Protein AF-A0A7Y3DGX7-F1 (afdb_monomer)

Sequence (314 aa):
MTGRDEMSRKFALGISTVLLLGVLAIFAVAQAQGTSGNAYGGPGLLETPLLADQTIEAGTVGIWNSPKKLMVEIRTSGDWMIEETQIYVGYGTEPIPTRKGKTDLGKFPYTHEYENPVSIHHLTLDLKEDLGFSWGSQFDDLREPTFAVHADLILLDSDKNVIAEEGAWAFGPDELESSKWGWTLTYLLGHPQRGHFIDANVIGLSYHGPTQQGVTADSTSEDGGGFLFFPNEEITFSVGEVVLGTAEAAKKVSPLDLFDSSDATDPRVINVARLLQSLDNDHSDGKIVIRPGVVLCLNNAKGNLVLEEVDFDL

Nearest PDB structures (foldseek):
  2zou-assembly1_A  TM=4.428E-01  e=1.214E-01  Homo sapiens
  2zot-assembly1_A  TM=3.901E-01  e=6.563E-02  Homo sapiens
  2zot-assembly3_C  TM=3.841E-01  e=2.653E-01  Homo sapiens
  5uiz-assembly2_B  TM=4.134E-01  e=8.579E-01  Thermobifida fusca
  3gbj-assembly1_A  TM=2.985E-01  e=1.984E+00  Homo sapiens

Solvent-accessible surface area (backbone atoms only — not comparable to full-atom values): 17959 Å² total; per-residue (Å²): 141,83,88,80,89,87,80,89,80,86,84,80,80,80,78,81,79,76,80,79,77,79,75,82,76,79,75,83,66,83,77,75,74,88,55,99,87,67,54,76,32,50,59,42,74,30,75,34,50,18,25,23,86,86,73,43,76,41,26,38,30,39,38,33,54,50,90,57,34,39,38,41,36,42,37,47,40,86,73,38,24,38,39,32,37,33,31,38,78,43,41,95,90,53,72,82,52,63,54,93,73,19,62,31,64,95,62,33,85,48,62,51,76,44,97,67,60,37,50,65,48,80,48,78,40,42,32,49,84,72,66,71,36,60,94,54,82,91,34,55,91,61,34,47,37,36,36,34,46,38,33,38,30,32,30,62,49,98,87,67,46,79,77,45,76,42,61,27,22,30,60,43,90,42,69,44,94,37,43,100,70,49,25,29,40,28,38,29,69,45,80,57,46,65,19,35,45,41,86,47,52,42,24,47,37,35,39,44,37,92,66,34,68,53,57,19,34,52,72,84,43,95,83,54,24,26,41,61,36,43,85,85,33,56,33,36,36,21,55,70,83,41,68,76,38,45,26,71,50,41,65,67,36,33,56,56,53,35,40,86,96,56,49,94,80,34,50,40,31,48,44,50,50,50,51,52,64,71,50,31,74,73,86,70,84,72,48,28,48,41,47,72,69,53,36,53,51,50,44,51,50,39,58,75,67,68,49,90,68,74,80,40,81,116

Foldseek 3Di:
DDDDDDDDDDPDDDPPDPPPPPPPPPDPPVDPDDDPPDFPEDAPWDKFFWDWPNHDRQFIWIWYDAQWKIKIKTAGDDQKWFQKKQKAKAAPVDDQDDDPLARDSVPRPDMDGDPDTHRMDMDMGTCCPRHVDHDDPVRQRSQKIKMKIKTWIFGADPVRDTPDITIITGDADAWDRRHPTGDMGIYGHDHWDFAAEDPQGEWAKWKDKPHWTDTAHDCVDPSRGHTTHHFQIKIWIALQLATLAIAGDDNYHYLQRRDPPDDPPQQSSVQSSVVQCVQADPNPPRYRYRDPVSSVVVVVVCVVVVPPYDDSND

Secondary structure (DSSP, 8-state):
-----------------------------------TTS-SB-SS-EEEEEEETTTEEEEEEEEEE-SSEEEEEEEE-TT-EEEEEEEEEE-TTSPPPEETTEE-GGG-SEEEEEEEEESEEEEEEETTTTT---SSGGGGGGSS-EEEEEEEEEEE-TT--EEEEEEEEE--SEE-TTSSS-EEEEB---PPEEEEEBTTEEES-EEE-SS-EEE-B-TTSTT-SBEEE-TT-EEEEEETTEEEEEEE--SEE-GGGGSTT--TT-HHHHHHHHHHHHT-SSS-SSEEE--HHHHHHHHHHHHHTT-SS-----

Mean predicted aligned error: 9.48 Å

Radius of gyration: 26.45 Å; Cα contacts (8 Å, |Δi|>4): 616; chains: 1; bounding box: 92×48×70 Å

Structure (mmCIF, N/CA/C/O backbone):
data_AF-A0A7Y3DGX7-F1
#
_entry.id   AF-A0A7Y3DGX7-F1
#
loop_
_atom_site.group_PDB
_atom_site.id
_atom_site.type_symbol
_atom_site.label_atom_id
_atom_site.label_alt_id
_atom_site.label_comp_id
_atom_site.label_asym_id
_atom_site.label_entity_id
_atom_site.label_seq_id
_atom_site.pdbx_PDB_ins_code
_atom_site.Cartn_x
_atom_site.Cartn_y
_atom_site.Cartn_z
_atom_site.occupancy
_atom_site.B_iso_or_equiv
_atom_site.auth_seq_id
_atom_site.auth_comp_id
_atom_site.auth_asym_id
_atom_site.auth_atom_id
_atom_site.pdbx_PDB_model_num
ATOM 1 N N . MET A 1 1 ? -69.343 -26.537 38.408 1.00 38.06 1 MET A N 1
ATOM 2 C CA . MET A 1 1 ? -69.083 -27.993 38.314 1.00 38.06 1 MET A CA 1
ATOM 3 C C . MET A 1 1 ? -68.695 -28.220 36.867 1.00 38.06 1 MET A C 1
ATOM 5 O O . MET A 1 1 ? -69.514 -27.898 36.028 1.00 38.06 1 MET A O 1
ATOM 9 N N . THR A 1 2 ? -67.470 -28.526 36.459 1.00 37.19 2 THR A N 1
ATOM 10 C CA . THR A 1 2 ? -66.361 -29.356 36.973 1.00 37.19 2 THR A CA 1
ATOM 11 C C . THR A 1 2 ? -65.122 -28.886 36.193 1.00 37.19 2 THR A C 1
ATOM 13 O O . THR A 1 2 ? -65.225 -28.701 34.990 1.00 37.19 2 THR A O 1
ATOM 16 N N . GLY A 1 3 ? -64.012 -28.508 36.816 1.00 33.97 3 GLY A N 1
ATOM 17 C CA . GLY A 1 3 ? -62.901 -29.412 37.126 1.00 33.97 3 GLY A CA 1
ATOM 18 C C . GLY A 1 3 ? -61.596 -28.688 36.754 1.00 33.97 3 GLY A C 1
ATOM 19 O O . GLY A 1 3 ? -61.572 -27.935 35.789 1.00 33.97 3 GLY A O 1
ATOM 20 N N . ARG A 1 4 ? -60.578 -28.829 37.598 1.00 36.09 4 ARG A N 1
ATOM 21 C CA . ARG A 1 4 ? -59.343 -28.036 37.705 1.00 36.09 4 ARG A CA 1
ATOM 22 C C . ARG A 1 4 ? -58.176 -28.796 37.049 1.00 36.09 4 ARG A C 1
ATOM 24 O O . ARG A 1 4 ? -58.241 -30.017 37.026 1.00 36.09 4 ARG A O 1
ATOM 31 N N . ASP A 1 5 ? -57.137 -28.059 36.649 1.00 39.31 5 ASP A N 1
ATOM 32 C CA . ASP A 1 5 ? -55.734 -28.475 36.439 1.00 39.31 5 ASP A CA 1
ATOM 33 C C . ASP A 1 5 ? -55.413 -29.655 35.502 1.00 39.31 5 ASP A C 1
ATOM 35 O O . ASP A 1 5 ? -55.578 -30.811 35.868 1.00 39.31 5 ASP A O 1
ATOM 39 N N . GLU A 1 6 ? -54.733 -29.357 34.387 1.00 31.91 6 GLU A N 1
ATOM 40 C CA . GLU A 1 6 ? -53.454 -30.020 34.104 1.00 31.91 6 GLU A CA 1
ATOM 41 C C . GLU A 1 6 ? -52.537 -29.156 33.221 1.00 31.91 6 GLU A C 1
ATOM 43 O O . GLU A 1 6 ? -52.956 -28.345 32.398 1.00 31.91 6 GLU A O 1
ATOM 48 N N . MET A 1 7 ? -51.253 -29.307 33.500 1.00 30.36 7 MET A N 1
ATOM 49 C CA . MET A 1 7 ? -50.116 -28.462 33.176 1.00 30.36 7 MET A CA 1
ATOM 50 C C . MET A 1 7 ? -49.431 -28.919 31.876 1.00 30.36 7 MET A C 1
ATOM 52 O O . MET A 1 7 ? -49.432 -30.100 31.558 1.00 30.36 7 MET A O 1
ATOM 56 N N . SER A 1 8 ? -48.691 -28.000 31.240 1.00 32.69 8 SER A N 1
ATOM 57 C CA . SER A 1 8 ? -47.537 -28.273 30.362 1.00 32.69 8 SER A CA 1
ATOM 58 C C . SER A 1 8 ? -47.809 -28.851 28.965 1.00 32.69 8 SER A C 1
ATOM 60 O O . SER A 1 8 ? -48.083 -30.035 28.799 1.00 32.69 8 SER A O 1
ATOM 62 N N . ARG A 1 9 ? -47.522 -28.044 27.932 1.00 31.42 9 ARG A N 1
ATOM 63 C CA . ARG A 1 9 ? -46.475 -28.372 26.943 1.00 31.42 9 ARG A CA 1
ATOM 64 C C . ARG A 1 9 ? -46.171 -27.179 26.038 1.00 31.42 9 ARG A C 1
ATOM 66 O O . ARG A 1 9 ? -46.971 -26.763 25.209 1.00 31.42 9 ARG A O 1
ATOM 73 N N . LYS A 1 10 ? -44.967 -26.648 26.241 1.00 30.45 10 LYS A N 1
ATOM 74 C CA . LYS A 1 10 ? -44.256 -25.728 25.355 1.00 30.45 10 LYS A CA 1
ATOM 75 C C . LYS A 1 10 ? -44.035 -26.423 24.006 1.00 30.45 10 LYS A C 1
ATOM 77 O O . LYS A 1 10 ? -43.464 -27.509 23.990 1.00 30.45 10 LYS A O 1
ATOM 82 N N . PHE A 1 11 ? -44.422 -25.792 22.901 1.00 29.30 11 PHE A N 1
ATOM 83 C CA . PHE A 1 11 ? -43.854 -26.093 21.587 1.00 29.30 11 PHE A CA 1
ATOM 84 C C . PHE A 1 11 ? -42.775 -25.049 21.307 1.00 29.30 11 PHE A C 1
ATOM 86 O O . PHE A 1 11 ? -43.043 -23.972 20.788 1.00 29.30 11 PHE A O 1
ATOM 93 N N . ALA A 1 12 ? -41.555 -25.365 21.739 1.00 29.11 12 ALA A N 1
ATOM 94 C CA . ALA A 1 12 ? -40.351 -24.770 21.188 1.00 29.11 12 ALA A CA 1
ATOM 95 C C . ALA A 1 12 ? -40.102 -25.464 19.842 1.00 29.11 12 ALA A C 1
ATOM 97 O O . ALA A 1 12 ? -39.773 -26.650 19.819 1.00 29.11 12 ALA A O 1
ATOM 98 N N . LEU A 1 13 ? -40.333 -24.760 18.733 1.00 29.83 13 LEU A N 1
ATOM 99 C CA . LEU A 1 13 ? -39.837 -25.194 17.430 1.00 29.83 13 LEU A CA 1
ATOM 100 C C . LEU A 1 13 ? -38.349 -24.834 17.361 1.00 29.83 13 LEU A C 1
ATOM 102 O O . LEU A 1 13 ? -37.963 -23.716 17.695 1.00 29.83 13 LEU A O 1
ATOM 106 N N . GLY A 1 14 ? -37.532 -25.832 17.031 1.00 28.03 14 GLY A N 1
ATOM 107 C CA . GLY A 1 14 ? -36.087 -25.819 17.205 1.00 28.03 14 GLY A CA 1
ATOM 108 C C . GLY A 1 14 ? -35.375 -24.768 16.364 1.00 28.03 14 GLY A C 1
ATOM 109 O O . GLY A 1 14 ? -35.406 -24.814 15.138 1.00 28.03 14 GLY A O 1
ATOM 110 N N . ILE A 1 15 ? -34.663 -23.881 17.054 1.00 32.50 15 ILE A N 1
ATOM 111 C CA . ILE A 1 15 ? -33.489 -23.203 16.514 1.00 32.50 15 ILE A CA 1
ATOM 112 C C . ILE A 1 15 ? -32.424 -24.287 16.377 1.00 32.50 15 ILE A C 1
ATOM 114 O O . ILE A 1 15 ? -31.990 -24.878 17.370 1.00 32.50 15 ILE A O 1
ATOM 118 N N . SER A 1 16 ? -32.089 -24.604 15.128 1.00 28.62 16 SER A N 1
ATOM 119 C CA . SER A 1 16 ? -31.019 -25.530 14.784 1.00 28.62 16 SER A CA 1
ATOM 120 C C . SER A 1 16 ? -29.734 -25.038 15.437 1.00 28.62 16 SER A C 1
ATOM 122 O O . SER A 1 16 ? -29.238 -23.958 15.133 1.00 28.62 16 SER A O 1
ATOM 124 N N . THR A 1 17 ? -29.242 -25.817 16.392 1.00 30.58 17 THR A N 1
ATOM 125 C CA . THR A 1 17 ? -27.982 -25.588 17.085 1.00 30.58 17 THR A CA 1
ATOM 126 C C . THR A 1 17 ? -26.864 -25.734 16.060 1.00 30.58 17 THR A C 1
ATOM 128 O O . THR A 1 17 ? -26.477 -26.850 15.719 1.00 30.58 17 THR A O 1
ATOM 131 N N . VAL A 1 18 ? -26.367 -24.617 15.528 1.00 33.44 18 VAL A N 1
ATOM 132 C CA . VAL A 1 18 ? -25.061 -24.608 14.870 1.00 33.44 18 VAL A CA 1
ATOM 133 C C . VAL A 1 18 ? -24.053 -24.882 15.977 1.00 33.44 18 VAL A C 1
ATOM 135 O O . VAL A 1 18 ? -23.873 -24.086 16.896 1.00 33.44 18 VAL A O 1
ATOM 138 N N . LEU A 1 19 ? -23.491 -26.088 15.950 1.00 27.23 19 LEU A N 1
ATOM 139 C CA . LEU A 1 19 ? -22.414 -26.498 16.832 1.00 27.23 19 LEU A CA 1
ATOM 140 C C . LEU A 1 19 ? -21.204 -25.620 16.484 1.00 27.23 19 LEU A C 1
ATOM 142 O O . LEU A 1 19 ? -20.497 -25.892 15.515 1.00 27.23 19 LEU A O 1
ATOM 146 N N . LEU A 1 20 ? -20.994 -24.548 17.246 1.00 30.84 20 LEU A N 1
ATOM 147 C CA . LEU A 1 20 ? -19.766 -23.767 17.189 1.00 30.84 20 LEU A CA 1
ATOM 148 C C . LEU A 1 20 ? -18.662 -24.647 17.794 1.00 30.84 20 LEU A C 1
ATOM 150 O O . LEU A 1 20 ? -18.490 -24.732 19.011 1.00 30.84 20 LEU A O 1
ATOM 154 N N . LEU A 1 21 ? -17.982 -25.410 16.940 1.00 30.95 21 LEU A N 1
ATOM 155 C CA . LEU A 1 21 ? -16.736 -26.080 17.285 1.00 30.95 21 LEU A CA 1
ATOM 156 C C . LEU A 1 21 ? -15.716 -24.977 17.563 1.00 30.95 21 LEU A C 1
ATOM 158 O O . LEU A 1 21 ? -15.124 -24.428 16.640 1.00 30.95 21 LEU A O 1
ATOM 162 N N . GLY A 1 22 ? -15.558 -24.632 18.841 1.00 28.92 22 GLY A N 1
ATOM 163 C CA . GLY A 1 22 ? -14.488 -23.767 19.312 1.00 28.92 22 GLY A CA 1
ATOM 164 C C . GLY A 1 22 ? -13.150 -24.410 18.974 1.00 28.92 22 GLY A C 1
ATOM 165 O O . GLY A 1 22 ? -12.662 -25.277 19.701 1.00 28.92 22 GLY A O 1
ATOM 166 N N . VAL A 1 23 ? -12.574 -24.012 17.845 1.00 33.75 23 VAL A N 1
ATOM 167 C CA . VAL A 1 23 ? -11.169 -24.254 17.551 1.00 33.75 23 VAL A CA 1
ATOM 168 C C . VAL A 1 23 ? -10.408 -23.285 18.440 1.00 33.75 23 VAL A C 1
ATOM 170 O O . VAL A 1 23 ? -10.333 -22.093 18.165 1.00 33.75 23 VAL A O 1
ATOM 173 N N . LEU A 1 24 ? -9.882 -23.797 19.551 1.00 30.23 24 LEU A N 1
ATOM 174 C CA . LEU A 1 24 ? -8.897 -23.077 20.344 1.00 30.23 24 LEU A CA 1
ATOM 175 C C . LEU A 1 24 ? -7.627 -22.995 19.483 1.00 30.23 24 LEU A C 1
ATOM 177 O O . LEU A 1 24 ? -6.807 -23.916 19.480 1.00 30.23 24 LEU A O 1
ATOM 181 N N . ALA A 1 25 ? -7.508 -21.942 18.677 1.00 33.50 25 ALA A N 1
ATOM 182 C CA . ALA A 1 25 ? -6.282 -21.645 17.961 1.00 33.50 25 ALA A CA 1
ATOM 183 C C . ALA A 1 25 ? -5.220 -21.292 19.010 1.00 33.50 25 ALA A C 1
ATOM 185 O O . ALA A 1 25 ? -5.235 -20.226 19.621 1.00 33.50 25 ALA A O 1
ATOM 186 N N . ILE A 1 26 ? -4.328 -22.241 19.291 1.00 35.38 26 ILE A N 1
ATOM 187 C CA . ILE A 1 26 ? -3.137 -21.982 20.093 1.00 35.38 26 ILE A CA 1
ATOM 188 C C . ILE A 1 26 ? -2.198 -21.199 19.182 1.00 35.38 26 ILE A C 1
ATOM 190 O O . ILE A 1 26 ? -1.512 -21.777 18.339 1.00 35.38 26 ILE A O 1
ATOM 194 N N . PHE A 1 27 ? -2.207 -19.878 19.317 1.00 38.03 27 PHE A N 1
ATOM 195 C CA . PHE A 1 27 ? -1.315 -19.026 18.551 1.00 38.03 27 PHE A CA 1
ATOM 196 C C . PHE A 1 27 ? 0.112 -19.155 19.085 1.00 38.03 27 PHE A C 1
ATOM 198 O O . PHE A 1 27 ? 0.408 -18.789 20.224 1.00 38.03 27 PHE A O 1
ATOM 205 N N . ALA A 1 28 ? 1.023 -19.613 18.230 1.00 30.86 28 ALA A N 1
ATOM 206 C CA . ALA A 1 28 ? 2.425 -19.251 18.347 1.00 30.86 28 ALA A CA 1
ATOM 207 C C . ALA A 1 28 ? 2.587 -17.837 17.771 1.00 30.86 28 ALA A C 1
ATOM 209 O O . ALA A 1 28 ? 3.099 -17.657 16.671 1.00 30.86 28 ALA A O 1
ATOM 210 N N . VAL A 1 29 ? 2.111 -16.826 18.504 1.00 41.78 29 VAL A N 1
ATOM 211 C CA . VAL A 1 29 ? 2.585 -15.458 18.278 1.00 41.78 29 VAL A CA 1
ATOM 212 C C . VAL A 1 29 ? 4.058 -15.482 18.662 1.00 41.78 29 VAL A C 1
ATOM 214 O O . VAL A 1 29 ? 4.396 -15.855 19.790 1.00 41.78 29 VAL A O 1
ATOM 217 N N . ALA A 1 30 ? 4.948 -15.126 17.736 1.00 35.47 30 ALA A N 1
ATOM 218 C CA . ALA A 1 30 ? 6.301 -14.763 18.117 1.00 35.47 30 ALA A CA 1
ATOM 219 C C . ALA A 1 30 ? 6.167 -13.599 19.103 1.00 35.47 30 ALA A C 1
ATOM 221 O O . ALA A 1 30 ? 5.822 -12.486 18.719 1.00 35.47 30 ALA A O 1
ATOM 222 N N . GLN A 1 31 ? 6.335 -13.888 20.393 1.00 32.81 31 GLN A N 1
ATOM 223 C CA . GLN A 1 31 ? 6.288 -12.879 21.436 1.00 32.81 31 GLN A CA 1
ATOM 224 C C . GLN A 1 31 ? 7.481 -11.946 21.230 1.00 32.81 31 GLN A C 1
ATOM 226 O O . GLN A 1 31 ? 8.572 -12.195 21.742 1.00 32.81 31 GLN A O 1
ATOM 231 N N . ALA A 1 32 ? 7.274 -10.862 20.488 1.00 39.06 32 ALA A N 1
ATOM 232 C CA . ALA A 1 32 ? 8.002 -9.641 20.757 1.00 39.06 32 ALA A CA 1
ATOM 233 C C . ALA A 1 32 ? 7.488 -9.171 22.119 1.00 39.06 32 ALA A C 1
ATOM 235 O O . ALA A 1 32 ? 6.361 -8.696 22.247 1.00 39.06 32 ALA A O 1
ATOM 236 N N . GLN A 1 33 ? 8.261 -9.448 23.168 1.00 32.47 33 GLN A N 1
ATOM 237 C CA . GLN A 1 33 ? 7.929 -8.988 24.507 1.00 32.47 33 GLN A CA 1
ATOM 238 C C . GLN A 1 33 ? 7.763 -7.469 24.473 1.00 32.47 33 GLN A C 1
ATOM 240 O O . GLN A 1 33 ? 8.699 -6.753 24.116 1.00 32.47 33 GLN A O 1
ATOM 245 N N . GLY A 1 34 ? 6.579 -6.996 24.861 1.00 41.41 34 GLY A N 1
ATOM 246 C CA . GLY A 1 34 ? 6.343 -5.588 25.117 1.00 41.41 34 GLY A CA 1
ATOM 247 C C . GLY A 1 34 ? 7.304 -5.089 26.191 1.00 41.41 34 GLY A C 1
ATOM 248 O O . GLY A 1 34 ? 7.299 -5.548 27.334 1.00 41.41 34 GLY A O 1
ATOM 249 N N . THR A 1 35 ? 8.127 -4.123 25.814 1.00 31.11 35 THR A N 1
ATOM 250 C CA . THR A 1 35 ? 8.662 -3.123 26.730 1.00 31.11 35 THR A CA 1
ATOM 251 C C . THR A 1 35 ? 8.126 -1.795 26.241 1.00 31.11 35 THR A C 1
ATOM 253 O O . THR A 1 35 ? 8.245 -1.509 25.052 1.00 31.11 35 THR A O 1
ATOM 256 N N . SER A 1 36 ? 7.561 -0.987 27.135 1.00 44.62 36 SER A N 1
ATOM 257 C CA . SER A 1 36 ? 7.257 0.416 26.859 1.00 44.62 36 SER A CA 1
ATOM 258 C C . SER A 1 36 ? 8.446 1.069 26.141 1.00 44.62 36 SER A C 1
ATOM 260 O O . SER A 1 36 ? 9.507 1.221 26.755 1.00 44.62 36 SER A O 1
ATOM 262 N N . GLY A 1 37 ? 8.275 1.397 24.856 1.00 52.66 37 GLY A N 1
ATOM 263 C CA . GLY A 1 37 ? 9.250 2.161 24.075 1.00 52.66 37 GLY A CA 1
ATOM 264 C C . GLY A 1 37 ? 9.575 1.683 22.656 1.00 52.66 37 GLY A C 1
ATOM 265 O O . GLY A 1 37 ? 10.381 2.363 22.039 1.00 52.66 37 GLY A O 1
ATOM 266 N N . ASN A 1 38 ? 9.012 0.578 22.142 1.00 59.72 38 ASN A N 1
ATOM 267 C CA . ASN A 1 38 ? 9.223 0.162 20.744 1.00 59.72 38 ASN A CA 1
ATOM 268 C C . ASN A 1 38 ? 7.891 -0.122 20.031 1.00 59.72 38 ASN A C 1
ATOM 270 O O . ASN A 1 38 ? 6.983 -0.706 20.630 1.00 59.72 38 ASN A O 1
ATOM 274 N N . ALA A 1 39 ? 7.814 0.216 18.743 1.00 72.25 39 ALA A N 1
ATOM 275 C CA . ALA A 1 39 ? 6.668 -0.094 17.892 1.00 72.25 39 ALA A CA 1
ATOM 276 C C . ALA A 1 39 ? 6.371 -1.604 17.776 1.00 72.25 39 ALA A C 1
ATOM 278 O O . ALA A 1 39 ? 7.288 -2.426 17.719 1.00 72.25 39 ALA A O 1
ATOM 279 N N . TYR A 1 40 ? 5.087 -1.962 17.674 1.00 88.94 40 TYR A N 1
ATOM 280 C CA . TYR A 1 40 ? 4.628 -3.333 17.428 1.00 88.94 40 TYR A CA 1
ATOM 281 C C . TYR A 1 40 ? 4.989 -3.829 16.023 1.00 88.94 40 TYR A C 1
ATOM 283 O O . TYR A 1 40 ? 5.376 -4.985 15.854 1.00 88.94 40 TYR A O 1
ATOM 291 N N . GLY A 1 41 ? 4.880 -2.957 15.020 1.00 91.81 41 GLY A N 1
ATOM 292 C CA . GLY A 1 41 ? 5.205 -3.285 13.636 1.00 91.81 41 GLY A CA 1
ATOM 293 C C . GLY A 1 41 ? 5.773 -2.111 12.850 1.00 91.81 41 GLY A C 1
ATOM 294 O O . GLY A 1 41 ? 5.985 -1.025 13.386 1.00 91.81 41 GLY A O 1
ATOM 295 N N . GLY A 1 42 ? 6.010 -2.345 11.559 1.00 91.31 42 GLY A N 1
ATOM 296 C CA . GLY A 1 42 ? 6.712 -1.409 10.685 1.00 91.31 42 GLY A CA 1
ATOM 297 C C . GLY A 1 42 ? 8.236 -1.392 10.910 1.00 91.31 42 GLY A C 1
ATOM 298 O O . GLY A 1 42 ? 8.750 -2.011 11.844 1.00 91.31 42 GLY A O 1
ATOM 299 N N . PRO A 1 43 ? 8.991 -0.687 10.054 1.00 95.12 43 PRO A N 1
ATOM 300 C CA . PRO A 1 43 ? 8.528 -0.069 8.815 1.00 95.12 43 PRO A CA 1
ATOM 301 C C . PRO A 1 43 ? 8.252 -1.122 7.728 1.00 95.12 43 PRO A C 1
ATOM 303 O O . PRO A 1 43 ? 8.833 -2.204 7.759 1.00 95.12 43 PRO A O 1
ATOM 306 N N . GLY A 1 44 ? 7.391 -0.805 6.763 1.00 96.00 44 GLY A N 1
ATOM 307 C CA . GLY A 1 44 ? 6.897 -1.779 5.783 1.00 96.00 44 GLY A CA 1
ATOM 308 C C . GLY A 1 44 ? 5.405 -2.020 5.943 1.00 96.00 44 GLY A C 1
ATOM 309 O O . GLY A 1 44 ? 4.722 -1.268 6.633 1.00 96.00 44 GLY A O 1
ATOM 310 N N . LEU A 1 45 ? 4.894 -3.063 5.298 1.00 97.12 45 LEU A N 1
ATOM 311 C CA . LEU A 1 45 ? 3.515 -3.478 5.499 1.00 97.12 45 LEU A CA 1
ATOM 312 C C . LEU A 1 45 ? 3.407 -4.224 6.832 1.00 97.12 45 LEU A C 1
ATOM 314 O O . LEU A 1 45 ? 3.990 -5.293 7.001 1.00 97.12 45 LEU A O 1
ATOM 318 N N . LEU A 1 46 ? 2.667 -3.655 7.779 1.00 97.56 46 LEU A N 1
ATOM 319 C CA . LEU A 1 46 ? 2.155 -4.386 8.931 1.00 97.56 46 LEU A CA 1
ATOM 320 C C . LEU A 1 46 ? 0.777 -4.936 8.568 1.00 97.56 46 LEU A C 1
ATOM 322 O O . LEU A 1 46 ? -0.132 -4.151 8.316 1.00 97.56 46 LEU A O 1
ATOM 326 N N . GLU A 1 47 ? 0.610 -6.255 8.602 1.00 96.94 47 GLU A N 1
ATOM 327 C CA . GLU A 1 47 ? -0.702 -6.902 8.524 1.00 96.94 47 GLU A CA 1
ATOM 328 C C . GLU A 1 47 ? -1.061 -7.523 9.874 1.00 96.94 47 GLU A C 1
ATOM 330 O O . GLU A 1 47 ? -0.241 -8.199 10.500 1.00 96.94 47 GLU A O 1
ATOM 335 N N . THR A 1 48 ? -2.293 -7.301 10.325 1.00 97.38 48 THR A N 1
ATOM 336 C CA . THR A 1 48 ? -2.840 -7.905 11.544 1.00 97.38 48 THR A CA 1
ATOM 337 C C . THR A 1 48 ? -4.272 -8.393 11.301 1.00 97.38 48 THR A C 1
ATOM 339 O O . THR A 1 48 ? -4.989 -7.784 10.503 1.00 97.38 48 THR A O 1
ATOM 342 N N . PRO A 1 49 ? -4.727 -9.481 11.946 1.00 97.81 49 PRO A N 1
ATOM 343 C CA . PRO A 1 49 ? -6.108 -9.936 11.821 1.00 97.81 49 PRO A CA 1
ATOM 344 C C . PRO A 1 49 ? -7.128 -8.879 12.262 1.00 97.81 49 PRO A C 1
ATOM 346 O O . PRO A 1 49 ? -6.921 -8.172 13.251 1.00 97.81 49 PRO A O 1
ATOM 349 N N . LEU A 1 50 ? -8.263 -8.826 11.568 1.00 97.88 50 LEU A N 1
ATOM 350 C CA . LEU A 1 50 ? -9.481 -8.155 12.016 1.00 97.88 50 LEU A CA 1
ATOM 351 C C . LEU A 1 50 ? -10.357 -9.195 12.727 1.00 97.88 50 LEU A C 1
ATOM 353 O O . LEU A 1 50 ? -10.879 -10.110 12.088 1.00 97.88 50 LEU A O 1
ATOM 357 N N . LEU A 1 51 ? -10.499 -9.082 14.046 1.00 96.44 51 LEU A N 1
ATOM 358 C CA . LEU A 1 51 ? -11.204 -10.059 14.877 1.00 96.44 51 LEU A CA 1
ATOM 359 C C . LEU A 1 51 ? -12.603 -9.561 15.250 1.00 96.44 51 LEU A C 1
ATOM 361 O O . LEU A 1 51 ? -12.726 -8.525 15.899 1.00 96.44 51 LEU A O 1
ATOM 365 N N . ALA A 1 52 ? -13.632 -10.326 14.892 1.00 91.44 52 ALA A N 1
ATOM 366 C CA . ALA A 1 52 ? -15.004 -10.225 15.390 1.00 91.44 52 ALA A CA 1
ATOM 367 C C . ALA A 1 52 ? -15.210 -11.179 16.584 1.00 91.44 52 ALA A C 1
ATOM 369 O O . ALA A 1 52 ? -14.536 -12.208 16.681 1.00 91.44 52 ALA A O 1
ATOM 370 N N . ASP A 1 53 ? -16.103 -10.836 17.518 1.00 86.38 53 ASP A N 1
ATOM 371 C CA . ASP A 1 53 ? -16.360 -11.598 18.762 1.00 86.38 53 ASP A CA 1
ATOM 372 C C . ASP A 1 53 ? -15.073 -12.142 19.431 1.00 86.38 53 ASP A C 1
ATOM 374 O O . ASP A 1 53 ? -14.979 -13.293 19.863 1.00 86.38 53 ASP A O 1
ATOM 378 N N . GLN A 1 54 ? -14.019 -11.317 19.438 1.00 83.19 54 GLN A N 1
ATOM 379 C CA . GLN A 1 54 ? -12.675 -11.583 19.980 1.00 83.19 54 GLN A CA 1
ATOM 380 C C . GLN A 1 54 ? -11.850 -12.696 19.317 1.00 83.19 54 GLN A C 1
ATOM 382 O O . GLN A 1 54 ? -10.635 -12.726 19.504 1.00 83.19 54 GLN A O 1
ATOM 387 N N . THR A 1 55 ? -12.463 -13.628 18.591 1.00 84.50 55 THR A N 1
ATOM 388 C CA . THR A 1 55 ? -11.792 -14.859 18.131 1.00 84.50 55 THR A CA 1
ATOM 389 C C . THR A 1 55 ? -12.087 -15.227 16.684 1.00 84.50 55 THR A C 1
ATOM 391 O O . THR A 1 55 ? -11.394 -16.076 16.123 1.00 84.50 55 THR A O 1
ATOM 394 N N . ILE A 1 56 ? -13.091 -14.604 16.071 1.00 89.00 56 ILE A N 1
ATOM 395 C CA . ILE A 1 56 ? -13.495 -14.880 14.698 1.00 89.00 56 ILE A CA 1
ATOM 396 C C . ILE A 1 56 ? -12.679 -13.975 13.783 1.00 89.00 56 ILE A C 1
ATOM 398 O O . ILE A 1 56 ? -12.844 -12.761 13.798 1.00 89.00 56 ILE A O 1
ATOM 402 N N . GLU A 1 57 ? -11.807 -14.558 12.967 1.00 92.81 57 GLU A N 1
ATOM 403 C CA . GLU A 1 57 ? -11.098 -13.810 11.931 1.00 92.81 57 GLU A CA 1
ATOM 404 C C . GLU A 1 57 ? -12.086 -13.393 10.835 1.00 92.81 57 GLU A C 1
ATOM 406 O O . GLU A 1 57 ? -12.547 -14.210 10.036 1.00 92.81 57 GLU A O 1
ATOM 411 N N . ALA A 1 58 ? -12.445 -12.112 10.840 1.00 95.81 58 ALA A N 1
ATOM 412 C CA . ALA A 1 58 ? -13.405 -11.510 9.923 1.00 95.81 58 ALA A CA 1
ATOM 413 C C . ALA A 1 58 ? -12.722 -10.745 8.779 1.00 95.81 58 ALA A C 1
ATOM 415 O O . ALA A 1 58 ? -13.401 -10.208 7.905 1.00 95.81 58 ALA A O 1
ATOM 416 N N . GLY A 1 59 ? -11.388 -10.692 8.768 1.00 97.62 59 GLY A N 1
ATOM 417 C CA . GLY A 1 59 ? -10.615 -9.951 7.782 1.00 97.62 59 GLY A CA 1
ATOM 418 C C . GLY A 1 59 ? -9.174 -9.695 8.208 1.00 97.62 59 GLY A C 1
ATOM 419 O O . GLY A 1 59 ? -8.674 -10.285 9.167 1.00 97.62 59 GLY A O 1
ATOM 420 N N . THR A 1 60 ? -8.537 -8.751 7.527 1.00 98.38 60 THR A N 1
ATOM 421 C CA . THR A 1 60 ? -7.203 -8.233 7.830 1.00 98.38 60 THR A CA 1
ATOM 422 C C . THR A 1 60 ? -7.206 -6.708 7.871 1.00 98.38 60 THR A C 1
ATOM 424 O O . THR A 1 60 ? -8.039 -6.040 7.252 1.00 98.38 60 THR A O 1
ATOM 427 N N . VAL A 1 61 ? -6.257 -6.153 8.621 1.00 98.75 61 VAL A N 1
ATOM 428 C CA . VAL A 1 61 ? -5.931 -4.730 8.630 1.00 98.75 61 VAL A CA 1
ATOM 429 C C . VAL A 1 61 ? -4.472 -4.558 8.229 1.00 98.75 61 VAL A C 1
ATOM 431 O O . VAL A 1 61 ? -3.582 -5.107 8.879 1.00 98.75 61 VAL A O 1
ATOM 434 N N . GLY A 1 62 ? -4.239 -3.796 7.163 1.00 98.50 62 GLY A N 1
ATOM 435 C CA . GLY A 1 62 ? -2.920 -3.420 6.666 1.00 98.50 62 GLY A CA 1
ATOM 436 C C . GLY A 1 62 ? -2.575 -1.984 7.051 1.00 98.50 62 GLY A C 1
ATOM 437 O O . GLY A 1 62 ? -3.404 -1.089 6.890 1.00 98.50 62 GLY A O 1
ATOM 438 N N . ILE A 1 63 ? -1.359 -1.743 7.539 1.00 98.69 63 ILE A N 1
ATOM 439 C CA . ILE A 1 63 ? -0.840 -0.410 7.880 1.00 98.69 63 ILE A CA 1
ATOM 440 C C . ILE A 1 63 ? 0.545 -0.248 7.262 1.00 98.69 63 ILE A C 1
ATOM 442 O O . ILE A 1 63 ? 1.426 -1.080 7.472 1.00 98.69 63 ILE A O 1
ATOM 446 N N . TRP A 1 64 ? 0.746 0.825 6.501 1.00 98.44 64 TRP A N 1
ATOM 447 C CA . TRP A 1 64 ? 2.042 1.161 5.911 1.00 98.44 64 TRP A CA 1
ATOM 448 C C . TRP A 1 64 ? 2.138 2.649 5.595 1.00 98.44 64 TRP A C 1
ATOM 450 O O . TRP A 1 64 ? 1.141 3.368 5.609 1.00 98.44 64 TRP A O 1
ATOM 460 N N . ASN A 1 65 ? 3.336 3.140 5.279 1.00 98.19 65 ASN A N 1
ATOM 461 C CA . ASN A 1 65 ? 3.523 4.540 4.912 1.00 98.19 65 ASN A CA 1
ATOM 462 C C . ASN A 1 65 ? 4.347 4.720 3.630 1.00 98.19 65 ASN A C 1
ATOM 464 O O . ASN A 1 65 ? 5.258 3.961 3.316 1.00 98.19 65 ASN A O 1
ATOM 468 N N . SER A 1 66 ? 4.033 5.777 2.893 1.00 95.69 66 SER A N 1
ATOM 469 C CA . SER A 1 66 ? 4.890 6.370 1.867 1.00 95.69 66 SER A CA 1
ATOM 470 C C . SER A 1 66 ? 5.724 7.494 2.510 1.00 95.69 66 SER A C 1
ATOM 472 O O . SER A 1 66 ? 5.594 7.751 3.714 1.00 95.69 66 SER A O 1
ATOM 474 N N . PRO A 1 67 ? 6.561 8.232 1.757 1.00 93.62 67 PRO A N 1
ATOM 475 C CA . PRO A 1 67 ? 7.294 9.368 2.317 1.00 93.62 67 PRO A CA 1
ATOM 476 C C . PRO A 1 67 ? 6.403 10.490 2.870 1.00 93.62 67 PRO A C 1
ATOM 478 O O . PRO A 1 67 ? 6.880 11.288 3.672 1.00 93.62 67 PRO A O 1
ATOM 481 N N . LYS A 1 68 ? 5.150 10.600 2.409 1.00 95.56 68 LYS A N 1
ATOM 482 C CA . LYS A 1 68 ? 4.250 11.720 2.744 1.00 95.56 68 LYS A CA 1
ATOM 483 C C . LYS A 1 68 ? 2.920 11.283 3.343 1.00 95.56 68 LYS A C 1
ATOM 485 O O . LYS A 1 68 ? 2.229 12.116 3.909 1.00 95.56 68 LYS A O 1
ATOM 490 N N . LYS A 1 69 ? 2.548 10.011 3.211 1.00 97.50 69 LYS A N 1
ATOM 491 C CA . LYS A 1 69 ? 1.228 9.513 3.607 1.00 97.50 69 LYS A CA 1
ATOM 492 C C . LYS A 1 69 ? 1.337 8.248 4.437 1.00 97.50 69 LYS A C 1
ATOM 494 O O . LYS A 1 69 ? 2.219 7.435 4.176 1.00 97.50 69 LYS A O 1
ATOM 499 N N . LEU A 1 70 ? 0.426 8.085 5.379 1.00 98.38 70 LEU A N 1
ATOM 500 C CA . LEU A 1 70 ? 0.146 6.845 6.089 1.00 98.38 70 LEU A CA 1
ATOM 501 C C . LEU A 1 70 ? -1.145 6.250 5.521 1.00 98.38 70 LEU A C 1
ATOM 503 O O . LEU A 1 70 ? -2.110 6.976 5.280 1.00 98.38 70 LEU A O 1
ATOM 507 N N . MET A 1 71 ? -1.163 4.943 5.316 1.00 98.56 71 MET A N 1
ATOM 508 C CA . MET A 1 71 ? -2.294 4.209 4.771 1.00 98.56 71 MET A CA 1
ATOM 509 C C . MET A 1 71 ? -2.754 3.159 5.781 1.00 98.56 71 MET A C 1
ATOM 511 O O . MET A 1 71 ? -1.926 2.488 6.400 1.00 98.56 71 MET A O 1
ATOM 515 N N . VAL A 1 72 ? -4.072 3.031 5.932 1.00 98.69 72 VAL A N 1
ATOM 516 C CA . VAL A 1 72 ? -4.730 1.935 6.649 1.00 98.69 72 VAL A CA 1
ATOM 517 C C . VAL A 1 72 ? -5.734 1.302 5.694 1.00 98.69 72 VAL A C 1
ATOM 519 O O . VAL A 1 72 ? -6.579 1.998 5.131 1.00 98.69 72 VAL A O 1
ATOM 522 N N . GLU A 1 73 ? -5.648 -0.006 5.504 1.00 98.75 73 GLU A N 1
ATOM 523 C CA . GLU A 1 73 ? -6.616 -0.791 4.743 1.00 98.75 73 GLU A CA 1
ATOM 524 C C . GLU A 1 73 ? -7.304 -1.778 5.678 1.00 98.75 73 GLU A C 1
ATOM 526 O O . GLU A 1 73 ? -6.630 -2.475 6.429 1.00 98.75 73 GLU A O 1
ATOM 531 N N . ILE A 1 74 ? -8.631 -1.855 5.622 1.00 98.81 74 ILE A N 1
ATOM 532 C CA . ILE A 1 74 ? -9.410 -2.923 6.253 1.00 98.81 74 ILE A CA 1
ATOM 533 C C . ILE A 1 74 ? -10.003 -3.755 5.126 1.00 98.81 74 ILE A C 1
ATOM 535 O O . ILE A 1 74 ? -10.694 -3.206 4.267 1.00 98.81 74 ILE A O 1
ATOM 539 N N . ARG A 1 75 ? -9.757 -5.061 5.131 1.00 98.62 75 ARG A N 1
ATOM 540 C CA . ARG A 1 75 ? -10.276 -6.007 4.142 1.00 98.62 75 ARG A CA 1
ATOM 541 C C . ARG A 1 75 ? -11.009 -7.124 4.856 1.00 98.62 75 ARG A C 1
ATOM 543 O O . ARG A 1 75 ? -10.406 -7.821 5.664 1.00 98.62 75 ARG A O 1
ATOM 550 N N . THR A 1 76 ? -12.289 -7.314 4.567 1.00 98.12 76 THR A N 1
ATOM 551 C CA . THR A 1 76 ? -13.062 -8.412 5.154 1.00 98.12 76 THR A CA 1
ATOM 552 C C . THR A 1 76 ? -12.813 -9.737 4.436 1.00 98.12 76 THR A C 1
ATOM 554 O O . THR A 1 76 ? -12.430 -9.782 3.264 1.00 98.12 76 THR A O 1
ATOM 557 N N . SER A 1 77 ? -13.044 -10.826 5.163 1.00 94.75 77 SER A N 1
ATOM 558 C CA . SER A 1 77 ? -12.965 -12.204 4.684 1.00 94.75 77 SER A CA 1
ATOM 559 C C . SER A 1 77 ? -14.356 -12.840 4.644 1.00 94.75 77 SER A C 1
ATOM 561 O O . SER A 1 77 ? -15.201 -12.587 5.504 1.00 94.75 77 SER A O 1
ATOM 563 N N . GLY A 1 78 ? -14.582 -13.727 3.672 1.00 91.38 78 GLY A N 1
ATOM 564 C CA . GLY A 1 78 ? -15.877 -14.384 3.488 1.00 91.38 78 GLY A CA 1
ATOM 565 C C . GLY A 1 78 ? -16.959 -13.406 3.027 1.00 91.38 78 GLY A C 1
ATOM 566 O O . GLY A 1 78 ? -16.705 -12.571 2.164 1.00 91.38 78 GLY A O 1
ATOM 567 N N . ASP A 1 79 ? -18.155 -13.531 3.602 1.00 93.06 79 ASP A N 1
ATOM 568 C CA . ASP A 1 79 ? -19.331 -12.732 3.229 1.00 93.06 79 ASP A CA 1
ATOM 569 C C . ASP A 1 79 ? -19.519 -11.479 4.108 1.00 93.06 79 ASP A C 1
ATOM 571 O O . ASP A 1 79 ? -20.505 -10.758 3.951 1.00 93.06 79 ASP A O 1
ATOM 575 N N . TRP A 1 80 ? -18.602 -11.224 5.051 1.00 96.56 80 TRP A N 1
ATOM 576 C CA . TRP A 1 80 ? -18.651 -10.035 5.904 1.00 96.56 80 TRP A CA 1
ATOM 577 C C . TRP A 1 80 ? -18.461 -8.764 5.082 1.00 96.56 80 TRP A C 1
ATOM 579 O O . TRP A 1 80 ? -17.552 -8.668 4.257 1.00 96.56 80 TRP A O 1
ATOM 589 N N . MET A 1 81 ? -19.285 -7.762 5.363 1.00 97.88 81 MET A N 1
ATOM 590 C CA . MET A 1 81 ? -19.234 -6.441 4.746 1.00 97.88 81 MET A CA 1
ATOM 591 C C . MET A 1 81 ? -19.079 -5.374 5.827 1.00 97.88 81 MET A C 1
ATOM 593 O O . MET A 1 81 ? -19.630 -5.510 6.911 1.00 97.88 81 MET A O 1
ATOM 597 N N . ILE A 1 82 ? -18.351 -4.308 5.529 1.00 98.56 82 ILE A N 1
ATOM 598 C CA . ILE A 1 82 ? -18.137 -3.150 6.397 1.00 98.56 82 ILE A CA 1
ATOM 599 C C . ILE A 1 82 ? -19.318 -2.195 6.228 1.00 98.56 82 ILE A C 1
ATOM 601 O O . ILE A 1 82 ? -19.552 -1.698 5.122 1.00 98.56 82 ILE A O 1
ATOM 605 N N . GLU A 1 83 ? -20.032 -1.932 7.316 1.00 98.31 83 GLU A N 1
ATOM 606 C CA . GLU A 1 83 ? -21.084 -0.913 7.398 1.00 98.31 83 GLU A CA 1
ATOM 607 C C . GLU A 1 83 ? -20.518 0.415 7.918 1.00 98.31 83 GLU A C 1
ATOM 609 O O . GLU A 1 83 ? -20.770 1.467 7.330 1.00 98.31 83 GLU A O 1
ATOM 614 N N . GLU A 1 84 ? -19.674 0.367 8.950 1.00 98.50 84 GLU A N 1
ATOM 615 C CA . GLU A 1 84 ? -19.028 1.546 9.530 1.00 98.50 84 GLU A CA 1
ATOM 616 C C . GLU A 1 84 ? -17.563 1.250 9.883 1.00 98.50 84 GLU A C 1
ATOM 618 O O . GLU A 1 84 ? -17.208 0.130 10.250 1.00 98.50 84 GLU A O 1
ATOM 623 N N . THR A 1 85 ? -16.689 2.251 9.783 1.00 98.50 85 THR A N 1
ATOM 624 C CA . THR A 1 85 ? -15.336 2.209 10.353 1.00 98.50 85 THR A CA 1
ATOM 625 C C . THR A 1 85 ? -15.150 3.334 11.350 1.00 98.50 85 THR A C 1
ATOM 627 O O . THR A 1 85 ? -15.581 4.457 11.103 1.00 98.50 85 THR A O 1
ATOM 630 N N . GLN A 1 86 ? -14.463 3.056 12.456 1.00 97.94 86 GLN A N 1
ATOM 631 C CA . GLN A 1 86 ? -14.046 4.047 13.443 1.00 97.94 86 GLN A CA 1
ATOM 632 C C . GLN A 1 86 ? -12.571 3.806 13.758 1.00 97.94 86 GLN A C 1
ATOM 634 O O . GLN A 1 86 ? -12.188 2.812 14.379 1.00 97.94 86 GLN A O 1
ATOM 639 N N . ILE A 1 87 ? -11.721 4.731 13.323 1.00 97.81 87 ILE A N 1
ATOM 640 C CA . ILE A 1 87 ? -10.269 4.596 13.388 1.00 97.81 87 ILE A CA 1
ATOM 641 C C . ILE A 1 87 ? -9.677 5.748 14.198 1.00 97.81 87 ILE A C 1
ATOM 643 O O . ILE A 1 87 ? -9.923 6.932 13.946 1.00 97.81 87 ILE A O 1
ATOM 647 N N . TYR A 1 88 ? -8.862 5.383 15.179 1.00 96.31 88 TYR A N 1
ATOM 648 C CA . TYR A 1 88 ? -8.006 6.293 15.918 1.00 96.31 88 TYR A CA 1
ATOM 649 C C . TYR A 1 88 ? -6.561 6.120 15.450 1.00 96.31 88 TYR A C 1
ATOM 651 O O . TYR A 1 88 ? -6.052 4.999 15.407 1.00 96.31 88 TYR A O 1
ATOM 659 N N . VAL A 1 89 ? -5.909 7.242 15.140 1.00 95.62 89 VAL A N 1
ATOM 660 C CA . VAL A 1 89 ? -4.462 7.343 14.923 1.00 95.62 89 VAL A CA 1
ATOM 661 C C . VAL A 1 89 ? -3.983 8.554 15.710 1.00 95.62 89 VAL A C 1
ATOM 663 O O . VAL A 1 89 ? -4.481 9.658 15.486 1.00 95.62 89 VAL A O 1
ATOM 666 N N . GLY A 1 90 ? -3.043 8.360 16.627 1.00 91.81 90 GLY A N 1
ATOM 667 C CA . GLY A 1 90 ? -2.500 9.451 17.429 1.00 91.81 90 GLY A CA 1
ATOM 668 C C . GLY A 1 90 ? -1.251 9.044 18.194 1.00 91.81 90 GLY A C 1
ATOM 669 O O . GLY A 1 90 ? -0.624 8.037 17.883 1.00 91.81 90 GLY A O 1
ATOM 670 N N . TYR A 1 91 ? -0.858 9.838 19.181 1.00 88.44 91 TYR A N 1
ATOM 671 C CA . TYR A 1 91 ? 0.419 9.682 19.883 1.00 88.44 91 TYR A CA 1
ATOM 672 C C . TYR A 1 91 ? 0.197 9.532 21.382 1.00 88.44 91 TYR A C 1
ATOM 674 O O . TYR A 1 91 ? -0.850 9.916 21.891 1.00 88.44 91 TYR A O 1
ATOM 682 N N . GLY A 1 92 ? 1.203 9.062 22.127 1.00 71.12 92 GLY A N 1
ATOM 683 C CA . GLY A 1 92 ? 1.093 8.865 23.582 1.00 71.12 92 GLY A CA 1
ATOM 684 C C . GLY A 1 92 ? 0.706 10.117 24.393 1.00 71.12 92 GLY A C 1
ATOM 685 O O . GLY A 1 92 ? 0.309 10.004 25.550 1.00 71.12 92 GLY A O 1
ATOM 686 N N . THR A 1 93 ? 0.788 11.315 23.804 1.00 70.75 93 THR A N 1
ATOM 687 C CA . THR A 1 93 ? 0.308 12.576 24.395 1.00 70.75 93 THR A CA 1
ATOM 688 C C . THR A 1 93 ? -1.203 12.782 24.290 1.00 70.75 93 THR A C 1
ATOM 690 O O . THR A 1 93 ? -1.764 13.581 25.041 1.00 70.75 93 THR A O 1
ATOM 693 N N . GLU A 1 94 ? -1.864 12.090 23.369 1.00 76.38 94 GLU A N 1
ATOM 694 C CA . GLU A 1 94 ? -3.300 12.154 23.128 1.00 76.38 94 GLU A CA 1
ATOM 695 C C . GLU A 1 94 ? -3.904 10.796 23.489 1.00 76.38 94 GLU A C 1
ATOM 697 O O . GLU A 1 94 ? -3.843 9.869 22.695 1.00 76.38 94 GLU A O 1
ATOM 702 N N . PRO A 1 95 ? -4.462 10.610 24.693 1.00 79.50 95 PRO A N 1
ATOM 703 C CA . PRO A 1 95 ? -5.004 9.311 25.060 1.00 79.50 95 PRO A CA 1
ATOM 704 C C . PRO A 1 95 ? -6.199 8.953 24.173 1.00 79.50 95 PRO A C 1
ATOM 706 O O . PRO A 1 95 ? -6.966 9.827 23.755 1.00 79.50 95 PRO A O 1
ATOM 709 N N . ILE A 1 96 ? -6.401 7.653 23.960 1.00 87.06 96 ILE A N 1
ATOM 710 C CA . ILE A 1 96 ? -7.580 7.143 23.258 1.00 87.06 96 ILE A CA 1
ATOM 711 C C . ILE A 1 96 ? -8.843 7.685 23.942 1.00 87.06 96 ILE A C 1
ATOM 713 O O . ILE A 1 96 ? -8.960 7.593 25.171 1.00 87.06 96 ILE A O 1
ATOM 717 N N . PRO A 1 97 ? -9.792 8.268 23.185 1.00 86.81 97 PRO A N 1
ATOM 718 C CA . PRO A 1 97 ? -10.977 8.875 23.768 1.00 86.81 97 PRO A CA 1
ATOM 719 C C . PRO A 1 97 ? -11.776 7.890 24.624 1.00 86.81 97 PRO A C 1
ATOM 721 O O . PRO A 1 97 ? -12.125 6.795 24.180 1.00 86.81 97 PRO A O 1
ATOM 724 N N . THR A 1 98 ? -12.121 8.302 25.847 1.00 85.56 98 THR A N 1
ATOM 725 C CA . THR A 1 98 ? -12.977 7.516 26.742 1.00 85.56 98 THR A CA 1
ATOM 726 C C . THR A 1 98 ? -14.149 8.324 27.289 1.00 85.56 98 THR A C 1
ATOM 728 O O . THR A 1 98 ? -14.059 9.522 27.569 1.00 85.56 98 THR A O 1
ATOM 731 N N . ARG A 1 99 ? -15.275 7.643 27.505 1.00 82.94 99 ARG A N 1
ATOM 732 C CA . ARG A 1 99 ? -16.486 8.170 28.129 1.00 82.94 99 ARG A CA 1
ATOM 733 C C . ARG A 1 99 ? -16.979 7.202 29.192 1.00 82.94 99 ARG A C 1
ATOM 735 O O . ARG A 1 99 ? -17.352 6.070 28.908 1.00 82.94 99 ARG A O 1
ATOM 742 N N . LYS A 1 100 ? -17.029 7.679 30.441 1.00 83.06 100 LYS A N 1
ATOM 743 C CA . LYS A 1 100 ? -17.422 6.883 31.623 1.00 83.06 100 LYS A CA 1
ATOM 744 C C . LYS A 1 100 ? -16.572 5.613 31.801 1.00 83.06 100 LYS A C 1
ATOM 746 O O . LYS A 1 100 ? -17.107 4.563 32.146 1.00 83.06 100 LYS A O 1
ATOM 751 N N . GLY A 1 101 ? -15.264 5.727 31.562 1.00 76.12 101 GLY A N 1
ATOM 752 C CA . GLY A 1 101 ? -14.333 4.605 31.688 1.00 76.12 101 GLY A CA 1
ATOM 753 C C . GLY A 1 101 ? 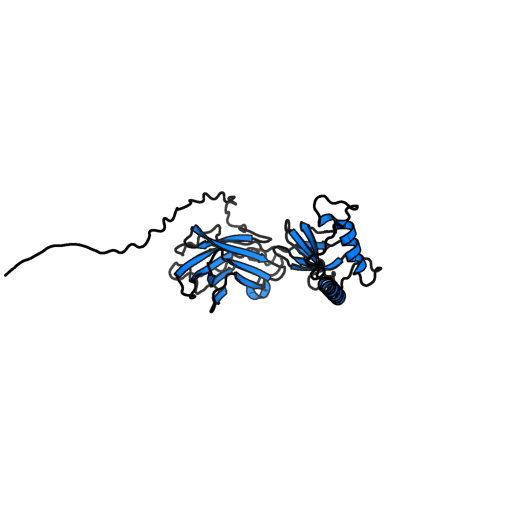-14.521 3.540 30.611 1.00 76.12 101 GLY A C 1
ATOM 754 O O . GLY A 1 101 ? -14.213 2.386 30.874 1.00 76.12 101 GLY A O 1
ATOM 755 N N . LYS A 1 102 ? -15.056 3.920 29.438 1.00 82.50 102 LYS A N 1
ATOM 756 C CA . LYS A 1 102 ? -15.111 3.084 28.236 1.00 82.50 102 LYS A CA 1
ATOM 757 C C . LYS A 1 102 ? -14.608 3.806 27.007 1.00 82.50 102 LYS A C 1
ATOM 759 O O . LYS A 1 102 ? -14.826 5.010 26.928 1.00 82.50 102 LYS A O 1
ATOM 764 N N . THR A 1 103 ? -14.014 3.088 26.058 1.00 86.31 103 THR A N 1
ATOM 765 C CA . THR A 1 103 ? -13.619 3.644 24.760 1.00 86.31 103 THR A CA 1
ATOM 766 C C . THR A 1 103 ? -14.828 4.309 24.106 1.00 86.31 103 THR A C 1
ATOM 768 O O . THR A 1 103 ? -15.902 3.710 24.021 1.00 86.31 103 THR A O 1
ATOM 771 N N . ASP A 1 104 ? -14.671 5.569 23.708 1.00 89.25 104 ASP A N 1
ATOM 772 C CA . ASP A 1 104 ? -15.713 6.355 23.049 1.00 89.25 104 ASP A CA 1
ATOM 773 C C . ASP A 1 104 ? -15.463 6.341 21.537 1.00 89.25 104 ASP A C 1
ATOM 775 O O . ASP A 1 104 ? -14.804 7.232 21.004 1.00 89.25 104 ASP A O 1
ATOM 779 N N . LEU A 1 105 ? -15.969 5.304 20.857 1.00 90.00 105 LEU A N 1
ATOM 780 C CA . LEU A 1 105 ? -15.829 5.137 19.402 1.00 90.00 105 LEU A CA 1
ATOM 781 C C . LEU A 1 105 ? -16.352 6.355 18.629 1.00 90.00 105 LEU A C 1
ATOM 783 O O . LEU A 1 105 ? -15.720 6.801 17.682 1.00 90.00 105 LEU A O 1
ATOM 787 N N . GLY A 1 106 ? -17.425 6.996 19.111 1.00 88.75 106 GLY A N 1
ATOM 788 C CA . GLY A 1 106 ? -17.973 8.221 18.514 1.00 88.75 106 GLY A CA 1
ATOM 789 C C . GLY A 1 106 ? -17.080 9.464 18.661 1.00 88.75 106 GLY A C 1
ATOM 790 O O . GLY A 1 106 ? -17.483 10.569 18.289 1.00 88.75 106 GLY A O 1
ATOM 791 N N . LYS A 1 107 ? -15.892 9.322 19.259 1.00 91.31 107 LYS A N 1
ATOM 792 C CA . LYS A 1 107 ? -14.844 10.348 19.325 1.00 91.31 107 LYS A CA 1
ATOM 793 C C . LYS A 1 107 ? -13.604 9.991 18.518 1.00 91.31 107 LYS A C 1
ATOM 795 O O . LYS A 1 107 ? -12.645 10.761 18.555 1.00 91.31 107 LYS A O 1
ATOM 800 N N . PHE A 1 108 ? -13.611 8.873 17.800 1.00 94.50 108 PHE A N 1
ATOM 801 C CA . PHE A 1 108 ? -12.512 8.531 16.913 1.00 94.50 108 PHE A CA 1
ATOM 802 C C . PHE A 1 108 ? -12.514 9.504 15.721 1.00 94.50 108 PHE A C 1
ATOM 804 O O . PHE A 1 108 ? -13.571 9.766 15.142 1.00 94.50 108 PHE A O 1
ATOM 811 N N . PRO A 1 109 ? -11.358 10.103 15.388 1.00 94.12 109 PRO A N 1
ATOM 812 C CA . PRO A 1 109 ? -11.289 11.196 14.421 1.00 94.12 109 PRO A CA 1
ATOM 813 C C . PRO A 1 109 ? -11.608 10.760 12.987 1.00 94.12 109 PRO A C 1
ATOM 815 O O . PRO A 1 109 ? -12.092 11.579 12.207 1.00 94.12 109 PRO A O 1
ATOM 818 N N . TYR A 1 110 ? -11.375 9.490 12.645 1.00 96.75 110 TYR A N 1
ATOM 819 C CA . TYR A 1 110 ? -11.556 8.972 11.292 1.00 96.75 110 TYR A CA 1
ATOM 820 C C . TYR A 1 110 ? -12.686 7.946 11.284 1.00 96.75 110 TYR A C 1
ATOM 822 O O . TYR A 1 110 ? -12.467 6.767 11.544 1.00 96.75 110 TYR A O 1
ATOM 830 N N . THR A 1 111 ? -13.905 8.421 11.028 1.00 97.62 111 THR A N 1
ATOM 831 C CA . THR A 1 111 ? -15.113 7.586 10.962 1.00 97.62 111 THR A CA 1
ATOM 832 C C . THR A 1 111 ? -15.714 7.627 9.560 1.00 97.62 111 THR A C 1
ATOM 834 O O . THR A 1 111 ? -15.726 8.691 8.932 1.00 97.62 111 THR A O 1
ATOM 837 N N . HIS A 1 112 ? -16.224 6.499 9.070 1.00 98.19 112 HIS A N 1
ATOM 838 C CA . HIS A 1 112 ? -16.940 6.431 7.799 1.00 98.19 112 HIS A CA 1
ATOM 839 C C . HIS A 1 112 ? -18.101 5.439 7.865 1.00 98.19 112 HIS A C 1
ATOM 841 O O . HIS A 1 112 ? -17.885 4.277 8.178 1.00 98.19 112 HIS A O 1
ATOM 847 N N . GLU A 1 113 ? -19.303 5.890 7.511 1.00 98.12 113 GLU A N 1
ATOM 848 C CA . GLU A 1 113 ? -20.516 5.070 7.419 1.00 98.12 113 GLU A CA 1
ATOM 849 C C . GLU A 1 113 ? -20.876 4.871 5.940 1.00 98.12 113 GLU A C 1
ATOM 851 O O . GLU A 1 113 ? -20.916 5.833 5.162 1.00 98.12 113 GLU A O 1
ATOM 856 N N . TYR A 1 114 ? -21.116 3.625 5.539 1.00 97.44 114 TYR A N 1
ATOM 857 C CA . TYR A 1 114 ? -21.395 3.242 4.161 1.00 97.44 114 TYR A CA 1
ATOM 858 C C . TYR A 1 114 ? -22.898 3.058 3.924 1.00 97.44 114 TYR A C 1
ATOM 860 O O . TYR A 1 114 ? -23.518 2.156 4.470 1.00 97.44 114 TYR A O 1
ATOM 868 N N . GLU A 1 115 ? -23.474 3.830 2.994 1.00 94.94 115 GLU A N 1
ATOM 869 C CA . GLU A 1 115 ? -24.854 3.590 2.523 1.00 94.94 115 GLU A CA 1
ATOM 870 C C . GLU A 1 115 ? -24.996 2.208 1.858 1.00 94.94 115 GLU A C 1
ATOM 872 O O . GLU A 1 115 ? -26.034 1.557 1.952 1.00 94.94 115 GLU A O 1
ATOM 877 N N . ASN A 1 116 ? -23.943 1.765 1.164 1.00 95.25 116 ASN A N 1
ATOM 878 C CA . ASN A 1 116 ? -23.837 0.425 0.601 1.00 95.25 116 ASN A CA 1
ATOM 879 C C . ASN A 1 116 ? -22.575 -0.231 1.177 1.00 95.25 116 ASN A C 1
ATOM 881 O O . ASN A 1 116 ? -21.481 0.215 0.820 1.00 95.25 116 ASN A O 1
ATOM 885 N N . PRO A 1 117 ? -22.716 -1.259 2.030 1.00 97.25 117 PRO A N 1
ATOM 886 C CA . PRO A 1 117 ? -21.595 -1.927 2.678 1.00 97.25 117 PRO A CA 1
ATOM 887 C C . PRO A 1 117 ? -20.534 -2.416 1.688 1.00 97.25 117 PRO A C 1
ATOM 889 O O . PRO A 1 117 ? -20.859 -2.864 0.582 1.00 97.25 117 PRO A O 1
ATOM 892 N N . VAL A 1 118 ? -19.265 -2.353 2.088 1.00 98.06 118 VAL A N 1
ATOM 893 C CA . VAL A 1 118 ? -18.103 -2.682 1.238 1.00 98.06 118 VAL A CA 1
ATOM 894 C C . VAL A 1 118 ? -17.226 -3.754 1.872 1.00 98.06 118 VAL A C 1
ATOM 896 O O . VAL A 1 118 ? -17.198 -3.891 3.083 1.00 98.06 118 VAL A O 1
ATOM 899 N N . SER A 1 119 ? -16.463 -4.504 1.080 1.00 98.06 119 SER A N 1
ATOM 900 C CA . SER A 1 119 ? -15.510 -5.486 1.622 1.00 98.06 119 SER A CA 1
ATOM 901 C C . SER A 1 119 ? -14.117 -4.904 1.890 1.00 98.06 119 SER A C 1
ATOM 903 O O . SER A 1 119 ? -13.259 -5.579 2.454 1.00 98.06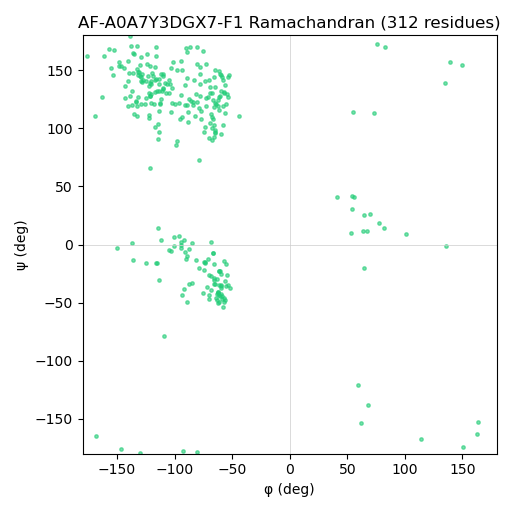 119 SER A O 1
ATOM 905 N N . ILE A 1 120 ? -13.852 -3.674 1.431 1.00 98.56 120 ILE A N 1
ATOM 906 C CA . ILE A 1 120 ? -12.559 -3.000 1.580 1.00 98.56 120 ILE A CA 1
ATOM 907 C C . ILE A 1 120 ? -12.786 -1.531 1.935 1.00 98.56 120 ILE A C 1
ATOM 909 O O . ILE A 1 120 ? -13.491 -0.817 1.219 1.00 98.56 120 ILE A O 1
ATOM 913 N N . HIS A 1 121 ? -12.141 -1.077 3.004 1.00 98.69 121 HIS A N 1
ATOM 914 C CA . HIS A 1 121 ? -12.033 0.328 3.382 1.00 98.69 121 HIS A CA 1
ATOM 915 C C . HIS A 1 121 ? -10.577 0.785 3.274 1.00 98.69 121 HIS A C 1
ATOM 917 O O . HIS A 1 121 ? -9.672 0.082 3.719 1.00 98.69 121 HIS A O 1
ATOM 923 N N . HIS A 1 122 ? -10.359 1.990 2.744 1.00 98.50 122 HIS A N 1
ATOM 924 C CA . HIS A 1 122 ? -9.050 2.638 2.725 1.00 98.50 122 HIS A CA 1
ATOM 925 C C . HIS A 1 122 ? -9.119 3.984 3.446 1.00 98.50 122 HIS A C 1
ATOM 927 O O . HIS A 1 122 ? -9.916 4.851 3.081 1.00 98.50 122 HIS A O 1
ATOM 933 N N . LEU A 1 123 ? -8.213 4.188 4.396 1.00 98.62 123 LEU A N 1
ATOM 934 C CA . LEU A 1 123 ? -7.908 5.478 4.997 1.00 98.62 123 LEU A CA 1
ATOM 935 C C . LEU A 1 123 ? -6.506 5.902 4.554 1.00 98.62 123 LEU A C 1
ATOM 937 O O . LEU A 1 123 ? -5.557 5.123 4.601 1.00 98.62 123 LEU A O 1
ATOM 941 N N . THR A 1 124 ? -6.364 7.146 4.109 1.00 98.50 124 THR A N 1
ATOM 942 C CA . THR A 1 124 ? -5.073 7.737 3.743 1.00 98.50 124 THR A CA 1
ATOM 943 C C . THR A 1 124 ? -4.929 9.067 4.458 1.00 98.50 124 THR A C 1
ATOM 945 O O . THR A 1 124 ? -5.749 9.955 4.246 1.00 98.50 124 THR A O 1
ATOM 948 N N . LEU A 1 125 ? -3.884 9.194 5.269 1.00 98.44 125 LEU A N 1
ATOM 949 C CA . LEU A 1 125 ? -3.583 10.377 6.070 1.00 98.44 125 LEU A CA 1
ATOM 950 C C . LEU A 1 125 ? -2.293 11.020 5.565 1.00 98.44 125 LEU A C 1
ATOM 952 O O . LEU A 1 125 ? -1.293 10.325 5.367 1.00 98.44 125 LEU A O 1
ATOM 956 N N . ASP A 1 126 ? -2.288 12.331 5.357 1.00 98.06 126 ASP A N 1
ATOM 957 C CA . ASP A 1 126 ? -1.059 13.082 5.137 1.00 98.06 126 ASP A CA 1
ATOM 958 C C . ASP A 1 126 ? -0.265 13.154 6.444 1.00 98.06 126 ASP A C 1
ATOM 960 O O . ASP A 1 126 ? -0.765 13.557 7.497 1.00 98.06 126 ASP A O 1
ATOM 964 N N . LEU A 1 127 ? 1.005 12.760 6.383 1.00 97.19 127 LEU A N 1
ATOM 965 C CA . LEU A 1 127 ? 1.859 12.711 7.562 1.00 97.19 127 LEU A CA 1
ATOM 966 C C . LEU A 1 127 ? 1.987 14.086 8.219 1.00 97.19 127 LEU A C 1
ATOM 968 O O . LEU A 1 127 ? 2.048 14.170 9.441 1.00 97.19 127 LEU A O 1
ATOM 972 N N . LYS A 1 128 ? 2.009 15.166 7.438 1.00 96.50 128 LYS A N 1
ATOM 973 C CA . LYS A 1 128 ? 2.181 16.515 7.965 1.00 96.50 128 LYS A CA 1
ATOM 974 C C . LYS A 1 128 ? 0.854 17.161 8.319 1.00 96.50 128 LYS A C 1
ATOM 976 O O . LYS A 1 128 ? 0.753 17.744 9.397 1.00 96.50 128 LYS A O 1
ATOM 981 N N . GLU A 1 129 ? -0.110 17.131 7.408 1.00 97.00 129 GLU A N 1
ATOM 982 C CA . GLU A 1 129 ? -1.366 17.870 7.571 1.00 97.00 129 GLU A CA 1
ATOM 983 C C . GLU A 1 129 ? -2.299 17.197 8.580 1.00 97.00 129 GLU A C 1
ATOM 985 O O . GLU A 1 129 ? -2.845 17.894 9.435 1.00 97.00 129 GLU A O 1
ATOM 990 N N . ASP A 1 130 ? -2.411 15.867 8.541 1.00 96.44 130 ASP A N 1
ATOM 991 C CA . ASP A 1 130 ? -3.326 15.124 9.413 1.00 96.44 130 ASP A CA 1
ATOM 992 C C . ASP A 1 130 ? -2.646 14.675 10.710 1.00 96.44 130 ASP A C 1
ATOM 994 O O . ASP A 1 130 ? -3.249 14.720 11.781 1.00 96.44 130 ASP A O 1
ATOM 998 N N . LEU A 1 131 ? -1.376 14.261 10.635 1.00 95.12 131 LEU A N 1
ATOM 999 C CA . LEU A 1 131 ? -0.663 13.686 11.782 1.00 95.12 131 LEU A CA 1
ATOM 1000 C C . LEU A 1 131 ? 0.357 14.634 12.426 1.00 95.12 131 LEU A C 1
ATOM 1002 O O . LEU A 1 131 ? 0.966 14.276 13.432 1.00 95.12 131 LEU A O 1
ATOM 1006 N N . GLY A 1 132 ? 0.595 15.824 11.867 1.00 94.75 132 GLY A N 1
ATOM 1007 C CA . GLY A 1 132 ? 1.580 16.773 12.407 1.00 94.75 132 GLY A CA 1
ATOM 1008 C C . GLY A 1 132 ? 3.032 16.271 12.386 1.00 94.75 132 GLY A C 1
ATOM 1009 O O . GLY A 1 132 ? 3.908 16.884 13.000 1.00 94.75 132 GLY A O 1
ATOM 1010 N N . PHE A 1 133 ? 3.305 15.172 11.684 1.00 95.19 133 PHE A N 1
ATOM 1011 C CA . PHE A 1 133 ? 4.612 14.549 11.553 1.00 95.19 133 PHE A CA 1
ATOM 1012 C C . PHE A 1 133 ? 5.388 15.126 10.367 1.00 95.19 133 PHE A C 1
ATOM 1014 O O . PHE A 1 133 ? 4.869 15.433 9.294 1.00 95.19 133 PHE A O 1
ATOM 1021 N N . SER A 1 134 ? 6.697 15.262 10.525 1.00 95.62 134 SER A N 1
ATOM 1022 C CA . SER A 1 134 ? 7.605 15.528 9.415 1.00 95.62 134 SER A CA 1
ATOM 1023 C C . SER A 1 134 ? 8.935 14.848 9.689 1.00 95.62 134 SER A C 1
ATOM 1025 O O . SER A 1 134 ? 9.313 14.636 10.835 1.00 95.62 134 SER A O 1
ATOM 1027 N N . TRP A 1 135 ? 9.680 14.510 8.643 1.00 94.00 135 TRP A N 1
ATOM 1028 C CA . TRP A 1 135 ? 10.978 13.872 8.835 1.00 94.00 135 TRP A CA 1
ATOM 1029 C C . TRP A 1 135 ? 11.979 14.838 9.482 1.00 94.00 135 TRP A C 1
ATOM 1031 O O . TRP A 1 135 ? 12.171 15.963 9.018 1.00 94.00 135 TRP A O 1
ATOM 1041 N N . GLY A 1 136 ? 12.640 14.381 10.543 1.00 93.62 136 GLY A N 1
ATOM 1042 C CA . GLY A 1 136 ? 13.659 15.136 11.270 1.00 93.62 136 GLY A CA 1
ATOM 1043 C C . GLY A 1 136 ? 13.693 14.740 12.741 1.00 93.62 136 GLY A C 1
ATOM 1044 O O . GLY A 1 136 ? 12.688 14.289 13.280 1.00 93.62 136 GLY A O 1
ATOM 1045 N N . SER A 1 137 ? 14.842 14.921 13.394 1.00 92.19 137 SER A N 1
ATOM 1046 C CA . SER A 1 137 ? 15.042 14.491 14.786 1.00 92.19 137 SER A CA 1
ATOM 1047 C C . SER A 1 137 ? 14.093 15.168 15.781 1.00 92.19 137 SER A C 1
ATOM 1049 O O . SER A 1 137 ? 13.838 14.651 16.859 1.00 92.19 137 SER A O 1
ATOM 1051 N N . GLN A 1 138 ? 13.554 16.339 15.435 1.00 92.94 138 GLN A N 1
ATOM 1052 C CA . GLN A 1 138 ? 12.581 17.058 16.259 1.00 92.94 138 GLN A CA 1
ATOM 1053 C C . GLN A 1 138 ? 11.193 16.397 16.306 1.00 92.94 138 GLN A C 1
ATOM 1055 O O . GLN A 1 138 ? 10.370 16.802 17.119 1.00 92.94 138 GLN A O 1
ATOM 1060 N N . PHE A 1 139 ? 10.930 15.420 15.435 1.00 92.44 139 PHE A N 1
ATOM 1061 C CA . PHE A 1 139 ? 9.677 14.666 15.377 1.00 92.44 139 PHE A CA 1
ATOM 1062 C C . PHE A 1 139 ? 9.882 13.184 15.722 1.00 92.44 139 PHE A C 1
ATOM 1064 O O . PHE A 1 139 ? 9.002 12.374 15.447 1.00 92.44 139 PHE A O 1
ATOM 1071 N N . ASP A 1 140 ? 11.032 12.805 16.295 1.00 90.12 140 ASP A N 1
ATOM 1072 C CA . ASP A 1 140 ? 11.333 11.398 16.588 1.00 90.12 140 ASP A CA 1
ATOM 1073 C C . ASP A 1 140 ? 10.297 10.769 17.539 1.00 90.12 140 ASP A C 1
ATOM 1075 O O . ASP A 1 140 ? 9.890 9.634 17.309 1.00 90.12 140 ASP A O 1
ATOM 1079 N N . ASP A 1 141 ? 9.763 11.534 18.498 1.00 88.69 141 ASP A N 1
ATOM 1080 C CA . ASP A 1 141 ? 8.698 11.088 19.416 1.00 88.69 141 ASP A CA 1
ATOM 1081 C C . ASP A 1 141 ? 7.354 10.804 18.713 1.00 88.69 141 ASP A C 1
ATOM 1083 O O . ASP A 1 141 ? 6.476 10.152 19.274 1.00 88.69 141 ASP A O 1
ATOM 1087 N N . LEU A 1 142 ? 7.179 11.293 17.481 1.00 92.81 142 LEU A N 1
ATOM 1088 C CA . LEU A 1 142 ? 5.984 11.096 16.657 1.00 92.81 142 LEU A CA 1
ATOM 1089 C C . LEU A 1 142 ? 6.182 9.997 15.596 1.00 92.81 142 LEU A C 1
ATOM 1091 O O . LEU A 1 142 ? 5.327 9.804 14.736 1.00 92.81 142 LEU A O 1
ATOM 1095 N N . ARG A 1 143 ? 7.307 9.270 15.610 1.00 93.06 143 ARG A N 1
ATOM 1096 C CA . ARG A 1 143 ? 7.555 8.182 14.644 1.00 93.06 143 ARG A CA 1
ATOM 1097 C C . ARG A 1 143 ? 6.745 6.922 14.909 1.00 93.06 143 ARG A C 1
ATOM 1099 O O . ARG A 1 143 ? 6.682 6.075 14.025 1.00 93.06 143 ARG A O 1
ATOM 1106 N N . GLU A 1 144 ? 6.161 6.795 16.093 1.00 94.31 144 GLU A N 1
ATOM 1107 C CA . GLU A 1 144 ? 5.443 5.597 16.526 1.00 94.31 144 GLU A CA 1
ATOM 1108 C C . GLU A 1 144 ? 3.981 5.924 16.876 1.00 94.31 144 GLU A C 1
ATOM 1110 O O . GLU A 1 144 ? 3.594 5.860 18.047 1.00 94.31 144 GLU A O 1
ATOM 1115 N N . PRO A 1 145 ? 3.145 6.325 15.895 1.00 95.19 145 PRO A N 1
ATOM 1116 C CA . PRO A 1 145 ? 1.725 6.513 16.142 1.00 95.19 145 PRO A CA 1
ATOM 1117 C C . PRO A 1 145 ? 1.073 5.228 16.668 1.00 95.19 145 PRO A C 1
ATOM 1119 O O . PRO A 1 145 ? 1.380 4.110 16.245 1.00 95.19 145 PRO A O 1
ATOM 1122 N N . THR A 1 146 ? 0.148 5.418 17.601 1.00 94.75 146 THR A N 1
ATOM 1123 C CA . THR A 1 146 ? -0.740 4.398 18.151 1.00 94.75 146 THR A CA 1
ATOM 1124 C C . THR A 1 146 ? -2.031 4.353 17.346 1.00 94.75 146 THR A C 1
ATOM 1126 O O . THR A 1 146 ? -2.617 5.390 17.031 1.00 94.75 146 THR A O 1
ATOM 1129 N N . PHE A 1 147 ? -2.488 3.141 17.061 1.00 95.88 147 PHE A N 1
ATOM 1130 C CA . PHE A 1 147 ? -3.687 2.845 16.298 1.00 95.88 147 PHE A CA 1
ATOM 1131 C C . PHE A 1 147 ? -4.694 2.122 17.173 1.00 95.88 147 PHE A C 1
ATOM 1133 O O . PHE A 1 147 ? -4.328 1.247 17.956 1.00 95.88 147 PHE A O 1
ATOM 1140 N N . ALA A 1 148 ? -5.966 2.442 16.970 1.00 95.75 148 ALA A N 1
ATOM 1141 C CA . ALA A 1 148 ? -7.084 1.610 17.383 1.00 95.75 148 ALA A CA 1
ATOM 1142 C C . ALA A 1 148 ? -8.068 1.572 16.208 1.00 95.75 148 ALA A C 1
ATOM 1144 O O . ALA A 1 148 ? -8.623 2.604 15.828 1.00 95.75 148 ALA A O 1
ATOM 1145 N N . VAL A 1 149 ? -8.212 0.404 15.583 1.00 97.69 149 VAL A N 1
ATOM 1146 C CA . VAL A 1 149 ? -8.984 0.229 14.345 1.00 97.69 149 VAL A CA 1
ATOM 1147 C C . VAL A 1 149 ? -10.190 -0.643 14.656 1.00 97.69 149 VAL A C 1
ATOM 1149 O O . VAL A 1 149 ? -10.023 -1.813 15.004 1.00 97.69 149 VAL A O 1
ATOM 1152 N N . HIS A 1 150 ? -11.378 -0.059 14.533 1.00 97.69 150 HIS A N 1
ATOM 1153 C CA . HIS A 1 150 ? -12.658 -0.729 14.706 1.00 97.69 150 HIS A CA 1
ATOM 1154 C C . HIS A 1 150 ? -13.478 -0.652 13.416 1.00 97.69 150 HIS A C 1
ATOM 1156 O O . HIS A 1 150 ? -13.392 0.334 12.675 1.00 97.69 150 HIS A O 1
ATOM 1162 N N . ALA A 1 151 ? -14.272 -1.685 13.161 1.00 98.12 151 ALA A N 1
ATOM 1163 C CA . ALA A 1 151 ? -15.270 -1.700 12.106 1.00 98.12 151 ALA A CA 1
ATOM 1164 C C . ALA A 1 151 ? -16.538 -2.405 12.589 1.00 98.12 151 ALA A C 1
ATOM 1166 O O . ALA A 1 151 ? -16.451 -3.436 13.257 1.00 98.12 151 ALA A O 1
ATOM 1167 N N . ASP A 1 152 ? -17.695 -1.877 12.210 1.00 97.88 152 ASP A N 1
ATOM 1168 C CA . ASP A 1 152 ? -18.973 -2.569 12.330 1.00 97.88 152 ASP A CA 1
ATOM 1169 C C . ASP A 1 152 ? -19.203 -3.380 11.051 1.00 97.88 152 ASP A C 1
ATOM 1171 O O . ASP A 1 152 ? -19.197 -2.847 9.933 1.00 97.88 152 ASP A O 1
ATOM 1175 N N . LEU A 1 153 ? -19.327 -4.695 11.218 1.00 97.94 153 LEU A N 1
ATOM 1176 C CA . LEU A 1 153 ? -19.449 -5.662 10.137 1.00 97.94 153 LEU A CA 1
ATOM 1177 C C . LEU A 1 153 ? -20.849 -6.256 10.098 1.00 97.94 153 LEU A C 1
ATOM 1179 O O . LEU A 1 153 ? -21.443 -6.543 11.135 1.00 97.94 153 LEU A O 1
ATOM 1183 N N . ILE A 1 154 ? -21.334 -6.536 8.893 1.00 97.50 154 ILE A N 1
ATOM 1184 C CA . ILE A 1 154 ? -22.642 -7.142 8.666 1.00 97.50 154 ILE A CA 1
ATOM 1185 C C . ILE A 1 154 ? -22.565 -8.308 7.677 1.00 97.50 154 ILE A C 1
ATOM 1187 O O . ILE A 1 154 ? -21.729 -8.324 6.771 1.00 97.50 154 ILE A O 1
ATOM 1191 N N . LEU A 1 155 ? -23.473 -9.272 7.826 1.00 94.88 155 LEU A N 1
ATOM 1192 C CA . LEU A 1 155 ? -23.767 -10.294 6.818 1.00 94.88 155 LEU A CA 1
ATOM 1193 C C . LEU A 1 155 ? -25.116 -9.999 6.174 1.00 94.88 155 LEU A C 1
ATOM 1195 O O . LEU A 1 155 ? -26.086 -9.688 6.868 1.00 94.88 155 LEU A O 1
ATOM 1199 N N . LEU A 1 156 ? -25.186 -10.160 4.854 1.00 93.12 156 LEU A N 1
ATOM 1200 C CA . LEU A 1 156 ? -26.397 -9.946 4.067 1.00 93.12 156 LEU A CA 1
ATOM 1201 C C . LEU A 1 156 ? -26.896 -11.262 3.460 1.00 93.12 156 LEU A C 1
ATOM 1203 O O . LEU A 1 156 ? -26.102 -12.091 3.017 1.00 93.12 156 LEU A O 1
ATOM 1207 N N . ASP A 1 157 ? -28.215 -11.447 3.404 1.00 92.50 157 ASP A N 1
ATOM 1208 C CA . ASP A 1 157 ? -28.825 -12.513 2.603 1.00 92.50 157 ASP A CA 1
ATOM 12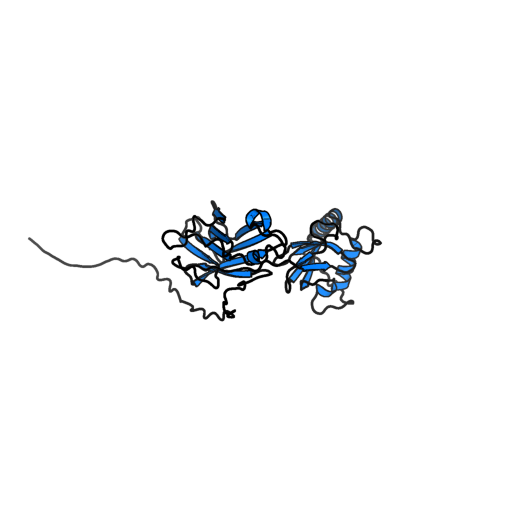09 C C . ASP A 1 157 ? -28.927 -12.138 1.107 1.00 92.50 157 ASP A C 1
ATOM 1211 O O . ASP A 1 157 ? -28.525 -11.056 0.670 1.00 92.50 157 ASP A O 1
ATOM 1215 N N . SER A 1 158 ? -29.495 -13.034 0.290 1.00 92.12 158 SER A N 1
ATOM 1216 C CA . SER A 1 158 ? -29.688 -12.801 -1.151 1.00 92.12 158 SER A CA 1
ATOM 1217 C C . SER A 1 158 ? -30.597 -11.613 -1.479 1.00 92.12 158 SER A C 1
ATOM 1219 O O . SER A 1 158 ? -30.513 -11.069 -2.580 1.00 92.12 158 SER A O 1
ATOM 1221 N N . ASP A 1 159 ? -31.458 -11.224 -0.541 1.00 92.50 159 ASP A N 1
ATOM 1222 C CA . ASP A 1 159 ? -32.395 -10.110 -0.666 1.00 92.50 159 ASP A CA 1
ATOM 1223 C C . ASP A 1 159 ? -31.831 -8.815 -0.046 1.00 92.50 159 ASP A C 1
ATOM 1225 O O . ASP A 1 159 ? -32.525 -7.798 -0.009 1.00 92.50 159 ASP A O 1
ATOM 1229 N N . LYS A 1 160 ? -30.554 -8.829 0.372 1.00 90.06 160 LYS A N 1
ATOM 1230 C CA . LYS A 1 160 ? -29.827 -7.735 1.036 1.00 90.06 160 LYS A CA 1
ATOM 1231 C C . LYS A 1 160 ? -30.369 -7.358 2.416 1.00 90.06 160 LYS A C 1
ATOM 1233 O O . LYS A 1 160 ? -30.175 -6.225 2.856 1.00 90.06 160 LYS A O 1
ATOM 1238 N N . ASN A 1 161 ? -31.025 -8.278 3.115 1.00 92.94 161 ASN A N 1
ATOM 1239 C CA . ASN A 1 161 ? -31.370 -8.061 4.516 1.00 92.94 161 ASN A CA 1
ATOM 1240 C C . ASN A 1 161 ? -30.179 -8.411 5.409 1.00 92.94 161 ASN A C 1
ATOM 1242 O O . ASN A 1 161 ? -29.497 -9.408 5.167 1.00 92.94 161 ASN A O 1
ATOM 1246 N N . VAL A 1 162 ? -29.978 -7.627 6.468 1.00 95.88 162 VAL A N 1
ATOM 1247 C CA . VAL A 1 162 ? -28.987 -7.922 7.508 1.00 95.88 162 VAL A CA 1
ATOM 1248 C C . VAL A 1 162 ? -29.407 -9.173 8.278 1.00 95.88 162 VAL A C 1
ATOM 1250 O O . VAL A 1 162 ? -30.516 -9.243 8.812 1.00 95.88 162 VAL A O 1
ATOM 1253 N N . ILE A 1 163 ? -28.519 -10.166 8.326 1.00 95.44 163 ILE A N 1
ATOM 1254 C CA . ILE A 1 163 ? -28.731 -11.440 9.033 1.00 95.44 163 ILE A CA 1
ATOM 1255 C C . ILE A 1 163 ? -27.774 -11.648 10.212 1.00 95.44 163 ILE A C 1
ATOM 1257 O O . ILE A 1 163 ? -28.042 -12.503 11.057 1.00 95.44 163 ILE A O 1
ATOM 1261 N N . ALA A 1 164 ? -26.691 -10.874 10.287 1.00 94.12 164 ALA A N 1
ATOM 1262 C CA . ALA A 1 164 ? -25.792 -10.800 11.435 1.00 94.12 164 ALA A CA 1
ATOM 1263 C C . ALA A 1 164 ? -25.064 -9.451 11.451 1.00 94.12 164 ALA A C 1
ATOM 1265 O O . ALA A 1 164 ? -24.828 -8.880 10.387 1.00 94.12 164 ALA A O 1
ATOM 1266 N N . GLU A 1 165 ? -24.690 -8.997 12.646 1.00 95.56 165 GLU A N 1
ATOM 1267 C CA . GLU A 1 165 ? -23.930 -7.771 12.906 1.00 95.56 165 GLU A CA 1
ATOM 1268 C C . GLU A 1 165 ? -22.870 -8.089 13.963 1.00 95.56 165 GLU A C 1
ATOM 1270 O O . GLU A 1 165 ? -23.198 -8.702 14.982 1.00 95.56 165 GLU A O 1
ATOM 1275 N N . GLU A 1 166 ? -21.625 -7.684 13.743 1.00 95.38 166 GLU A N 1
ATOM 1276 C CA . GLU A 1 166 ? -20.536 -7.842 14.707 1.00 95.38 166 GLU A CA 1
ATOM 1277 C C . GLU A 1 166 ? -19.600 -6.635 14.668 1.00 95.38 166 GLU A C 1
ATOM 1279 O O . GLU A 1 166 ? -19.187 -6.187 13.601 1.00 95.38 166 GLU A O 1
ATOM 1284 N N . GLY A 1 167 ? -19.202 -6.150 15.844 1.00 95.31 167 GLY A N 1
ATOM 1285 C CA . GLY A 1 167 ? -18.079 -5.220 15.948 1.00 95.31 167 GLY A CA 1
ATOM 1286 C C . GLY A 1 167 ? -16.769 -5.992 15.824 1.00 95.31 167 GLY A C 1
ATOM 1287 O O . GLY A 1 167 ? -16.628 -7.066 16.416 1.00 95.31 167 GLY A O 1
ATOM 1288 N N . ALA A 1 168 ? -15.810 -5.456 15.081 1.00 96.81 168 ALA A N 1
ATOM 1289 C CA . ALA A 1 168 ? -14.521 -6.085 14.846 1.00 96.81 168 ALA A CA 1
ATOM 1290 C C . ALA A 1 168 ? -13.361 -5.123 15.109 1.00 96.81 168 ALA A C 1
ATOM 1292 O O . ALA A 1 168 ? -13.449 -3.926 14.845 1.00 96.81 168 ALA A O 1
ATOM 1293 N N . TRP A 1 169 ? -12.256 -5.658 15.623 1.00 97.50 169 TRP A N 1
ATOM 1294 C CA . TRP A 1 169 ? -11.062 -4.890 15.973 1.00 97.50 169 TRP A CA 1
ATOM 1295 C C . TRP A 1 169 ? -9.829 -5.446 15.279 1.00 97.50 169 TRP A C 1
ATOM 1297 O O . TRP A 1 169 ? -9.647 -6.663 15.222 1.00 97.50 169 TRP A O 1
ATOM 1307 N N . ALA A 1 170 ? -8.941 -4.566 14.817 1.00 97.31 170 ALA A N 1
ATOM 1308 C CA . ALA A 1 170 ? -7.582 -4.987 14.501 1.00 97.31 170 ALA A CA 1
ATOM 1309 C C . ALA A 1 170 ? -6.927 -5.564 15.759 1.00 97.31 170 ALA A C 1
ATOM 1311 O O . ALA A 1 170 ? -6.986 -4.954 16.831 1.00 97.31 170 ALA A O 1
ATOM 1312 N N . PHE A 1 171 ? -6.294 -6.724 15.633 1.00 95.38 171 PHE A N 1
ATOM 1313 C CA . PHE A 1 171 ? -5.531 -7.306 16.724 1.00 95.38 171 PHE A CA 1
ATOM 1314 C C . PHE A 1 171 ? -4.260 -6.488 16.990 1.00 95.38 171 PHE A C 1
ATOM 1316 O O . PHE A 1 171 ? -3.591 -6.022 16.064 1.00 95.38 171 PHE A O 1
ATOM 1323 N N . GLY A 1 172 ? -3.908 -6.341 18.263 1.00 94.12 172 GLY A N 1
ATOM 1324 C CA . GLY A 1 172 ? -2.727 -5.613 18.709 1.00 94.12 172 GLY A CA 1
ATOM 1325 C C . GLY A 1 172 ? -2.212 -6.141 20.049 1.00 94.12 172 GLY A C 1
ATOM 1326 O O . GLY A 1 172 ? -2.893 -6.932 20.703 1.00 94.12 172 GLY A O 1
ATOM 1327 N N . PRO A 1 173 ? -0.998 -5.748 20.461 1.00 92.00 173 PRO A N 1
ATOM 1328 C CA . PRO A 1 173 ? -0.377 -6.249 21.685 1.00 92.00 173 PRO A CA 1
ATOM 1329 C C . PRO A 1 173 ? -1.053 -5.743 22.965 1.00 92.00 173 PRO A C 1
ATOM 1331 O O . PRO A 1 173 ? -0.981 -6.422 23.988 1.00 92.00 173 PRO A O 1
ATOM 1334 N N . ASP A 1 174 ? -1.698 -4.576 22.913 1.00 90.56 174 ASP A N 1
ATOM 1335 C CA . ASP A 1 174 ? -2.216 -3.890 24.092 1.00 90.56 174 ASP A CA 1
ATOM 1336 C C . ASP A 1 174 ? -3.746 -3.876 24.066 1.00 90.56 174 ASP A C 1
ATOM 1338 O O . ASP A 1 174 ? -4.361 -3.349 23.139 1.00 90.56 174 ASP A O 1
ATOM 1342 N N . GLU A 1 175 ? -4.377 -4.454 25.086 1.00 89.31 175 GLU A N 1
ATOM 1343 C CA . GLU A 1 175 ? -5.831 -4.403 25.244 1.00 89.31 175 GLU A CA 1
ATOM 1344 C C . GLU A 1 175 ? -6.288 -3.012 25.697 1.00 89.31 175 GLU A C 1
ATOM 1346 O O . GLU A 1 175 ? -5.687 -2.372 26.563 1.00 89.31 175 GLU A O 1
ATOM 1351 N N . LEU A 1 176 ? -7.413 -2.554 25.152 1.00 85.81 176 LEU A N 1
ATOM 1352 C CA . LEU A 1 176 ? -8.056 -1.328 25.605 1.00 85.81 176 LEU A CA 1
ATOM 1353 C C . LEU A 1 176 ? -8.604 -1.521 27.024 1.00 85.81 176 LEU A C 1
ATOM 1355 O O . LEU A 1 176 ? -9.632 -2.167 27.212 1.00 85.81 176 LEU A O 1
ATOM 1359 N N . GLU A 1 177 ? -7.992 -0.863 28.014 1.00 68.75 177 GLU A N 1
ATOM 1360 C CA . GLU A 1 177 ? -8.369 -0.965 29.441 1.00 68.75 177 GLU A CA 1
ATOM 1361 C C . GLU A 1 177 ? -9.848 -0.646 29.743 1.00 68.75 177 GLU A C 1
ATOM 1363 O O . GLU A 1 177 ? -10.357 -0.934 30.826 1.00 68.75 177 GLU A O 1
ATOM 1368 N N . SER A 1 178 ? -10.541 0.003 28.807 1.00 64.06 178 SER A N 1
ATOM 1369 C CA . SER A 1 178 ? -11.852 0.603 29.021 1.00 64.06 178 SER A CA 1
ATOM 1370 C C . SER A 1 178 ? -12.978 -0.038 28.184 1.00 64.06 178 SER A C 1
ATOM 1372 O O . SER A 1 178 ? -14.157 0.129 28.504 1.00 64.06 178 SER A O 1
ATOM 1374 N N . SER A 1 179 ? -12.694 -0.817 27.137 1.00 62.97 179 SER A N 1
ATOM 1375 C CA . SER A 1 179 ? -13.748 -1.456 26.327 1.00 62.97 179 SER A CA 1
ATOM 1376 C C . SER A 1 179 ? -14.131 -2.847 26.859 1.00 62.97 179 SER A C 1
ATOM 1378 O O . SER A 1 179 ? -13.494 -3.398 27.750 1.00 62.97 179 SER A O 1
ATOM 1380 N N . LYS A 1 180 ? -15.233 -3.425 26.347 1.00 65.88 180 LYS A N 1
ATOM 1381 C CA . LYS A 1 180 ? -15.557 -4.843 26.614 1.00 65.88 180 LYS A CA 1
ATOM 1382 C C . LYS A 1 180 ? -14.482 -5.778 26.037 1.00 65.88 180 LYS A C 1
ATOM 1384 O O . LYS A 1 180 ? -14.329 -6.871 26.565 1.00 65.88 180 LYS A O 1
ATOM 1389 N N . TRP A 1 181 ? -13.841 -5.349 24.946 1.00 85.19 181 TRP A N 1
ATOM 1390 C CA . TRP A 1 181 ? -12.694 -5.944 24.259 1.00 85.19 181 TRP A CA 1
ATOM 1391 C C . TRP A 1 181 ? -12.264 -5.011 23.107 1.00 85.19 181 TRP A C 1
ATOM 1393 O O . TRP A 1 181 ? -13.022 -4.110 22.727 1.00 85.19 181 TRP A O 1
ATOM 1403 N N . GLY A 1 182 ? -11.046 -5.184 22.599 1.00 90.44 182 GLY A N 1
ATOM 1404 C CA . GLY A 1 182 ? -10.441 -4.364 21.548 1.00 90.44 182 GLY A CA 1
ATOM 1405 C C . GLY A 1 182 ? -8.973 -4.089 21.853 1.00 90.44 182 GLY A C 1
ATOM 1406 O O . GLY A 1 182 ? -8.559 -4.158 23.013 1.00 90.44 182 GLY A O 1
ATOM 1407 N N . TRP A 1 183 ? -8.196 -3.778 20.822 1.00 93.25 183 TRP A N 1
ATOM 1408 C CA . TRP A 1 183 ? -6.749 -3.643 20.943 1.00 93.25 183 TRP A CA 1
ATOM 1409 C C . TRP A 1 183 ? -6.241 -2.337 20.362 1.00 93.25 183 TRP A C 1
ATOM 1411 O O . TRP A 1 183 ? -6.888 -1.676 19.546 1.00 93.25 183 TRP A O 1
ATOM 1421 N N . THR A 1 184 ? -5.038 -1.999 20.796 1.00 94.25 184 THR A N 1
ATOM 1422 C CA . THR A 1 184 ? -4.213 -0.960 20.211 1.00 94.25 184 THR A CA 1
ATOM 1423 C C . THR A 1 184 ? -2.893 -1.554 19.771 1.00 94.25 184 THR A C 1
ATOM 1425 O O . THR A 1 184 ? -2.432 -2.550 20.333 1.00 94.25 184 THR A O 1
ATOM 1428 N N . LEU A 1 185 ? -2.275 -0.925 18.782 1.00 94.69 185 LEU A N 1
ATOM 1429 C CA . LEU A 1 185 ? -0.929 -1.249 18.336 1.00 94.69 185 LEU A CA 1
ATOM 1430 C C . LEU A 1 185 ? -0.170 0.028 18.000 1.00 94.69 185 LEU A C 1
ATOM 1432 O O . LEU A 1 185 ? -0.771 1.056 17.697 1.00 94.69 185 LEU A O 1
ATOM 1436 N N . THR A 1 186 ? 1.151 -0.044 18.016 1.00 95.25 186 THR A N 1
ATOM 1437 C CA . THR A 1 186 ? 2.042 1.031 17.573 1.00 95.25 186 THR A CA 1
ATOM 1438 C C . THR A 1 186 ? 2.706 0.643 16.254 1.00 95.25 186 THR A C 1
ATOM 1440 O O . THR A 1 186 ? 3.112 -0.503 16.068 1.00 95.25 186 THR A O 1
ATOM 1443 N N . TYR A 1 187 ? 2.835 1.582 15.321 1.00 96.31 187 TYR A N 1
ATOM 1444 C CA . TYR A 1 187 ? 3.490 1.339 14.030 1.00 96.31 187 TYR A CA 1
ATOM 1445 C C . TYR A 1 187 ? 4.662 2.300 13.840 1.00 96.31 187 TYR A C 1
ATOM 1447 O O . TYR A 1 187 ? 4.501 3.506 14.006 1.00 96.31 187 TYR A O 1
ATOM 1455 N N . LEU A 1 188 ? 5.831 1.783 13.464 1.00 96.44 188 LEU A N 1
ATOM 1456 C CA . LEU A 1 188 ? 7.028 2.574 13.206 1.00 96.44 188 LEU A CA 1
ATOM 1457 C C . LEU A 1 188 ? 7.002 3.159 11.791 1.00 96.44 188 LEU A C 1
ATOM 1459 O O . LEU A 1 188 ? 7.207 2.451 10.800 1.00 96.44 188 LEU A O 1
ATOM 1463 N N . LEU A 1 189 ? 6.836 4.478 11.698 1.00 97.00 189 LEU A N 1
ATOM 1464 C CA . LEU A 1 189 ? 6.992 5.232 10.457 1.00 97.00 189 LEU A CA 1
ATOM 1465 C C . LEU A 1 189 ? 8.435 5.120 9.944 1.00 97.00 189 LEU A C 1
ATOM 1467 O O . LEU A 1 189 ? 9.395 5.578 10.577 1.00 97.00 189 LEU A O 1
ATOM 1471 N N . GLY A 1 190 ? 8.586 4.558 8.747 1.00 95.12 190 GLY A N 1
ATOM 1472 C CA . GLY A 1 190 ? 9.876 4.400 8.085 1.00 95.12 190 GLY A CA 1
ATOM 1473 C C . GLY A 1 190 ? 10.025 5.297 6.872 1.00 95.12 190 GLY A C 1
ATOM 1474 O O . GLY A 1 190 ? 9.071 5.526 6.135 1.00 95.12 190 GLY A O 1
ATOM 1475 N N . HIS A 1 191 ? 11.243 5.760 6.607 1.00 92.94 191 HIS A N 1
ATOM 1476 C CA . HIS A 1 191 ? 11.528 6.327 5.296 1.00 92.94 191 HIS A CA 1
ATOM 1477 C C . HIS A 1 191 ? 11.743 5.162 4.319 1.00 92.94 191 HIS A C 1
ATOM 1479 O O . HIS A 1 191 ? 12.699 4.405 4.524 1.00 92.94 191 HIS A O 1
ATOM 1485 N N . PRO A 1 192 ? 10.910 4.992 3.275 1.00 94.69 192 PRO A N 1
ATOM 1486 C CA . PRO A 1 192 ? 11.156 3.947 2.294 1.00 94.69 192 PRO A CA 1
ATOM 1487 C C . PRO A 1 192 ? 12.512 4.184 1.623 1.00 94.69 192 PRO A C 1
ATOM 1489 O O . PRO A 1 192 ? 12.969 5.326 1.457 1.00 94.69 192 PRO A O 1
ATOM 1492 N N . GLN A 1 193 ? 13.180 3.089 1.281 1.00 95.44 193 GLN A N 1
ATOM 1493 C CA . GLN A 1 193 ? 14.416 3.107 0.518 1.00 95.44 193 GLN A CA 1
ATOM 1494 C C . GLN A 1 193 ? 14.128 3.393 -0.952 1.00 95.44 193 GLN A C 1
ATOM 1496 O O . GLN A 1 193 ? 12.989 3.340 -1.407 1.00 95.44 193 GLN A O 1
ATOM 1501 N N . ARG A 1 194 ? 15.192 3.706 -1.692 1.00 95.38 194 ARG A N 1
ATOM 1502 C CA . ARG A 1 194 ? 15.131 3.978 -3.124 1.00 95.38 194 ARG A CA 1
ATOM 1503 C C . ARG A 1 194 ? 15.998 3.004 -3.895 1.00 95.38 194 ARG A C 1
ATOM 1505 O O . ARG A 1 194 ? 17.184 2.849 -3.587 1.00 95.38 194 ARG A O 1
ATOM 1512 N N . GLY A 1 195 ? 15.402 2.405 -4.913 1.00 96.19 195 GLY A N 1
ATOM 1513 C CA . GLY A 1 195 ? 16.045 1.517 -5.864 1.00 96.19 195 GLY A CA 1
ATOM 1514 C C . GLY A 1 195 ? 16.023 2.094 -7.267 1.00 96.19 195 GLY A C 1
ATOM 1515 O O . GLY A 1 195 ? 15.267 3.016 -7.571 1.00 96.19 195 GLY A O 1
ATOM 1516 N N . HIS A 1 196 ? 16.882 1.559 -8.124 1.00 96.19 196 HIS A N 1
ATOM 1517 C CA . HIS A 1 196 ? 16.884 1.851 -9.551 1.00 96.19 196 HIS A CA 1
ATOM 1518 C C . HIS A 1 196 ? 16.859 0.540 -10.323 1.00 96.19 196 HIS A C 1
ATOM 1520 O O . HIS A 1 196 ? 17.550 -0.407 -9.940 1.00 96.19 196 HIS A O 1
ATOM 1526 N N . PHE A 1 197 ? 16.081 0.511 -11.402 1.00 96.88 197 PHE A N 1
ATOM 1527 C CA . PHE A 1 197 ? 16.112 -0.584 -12.357 1.00 96.88 197 PHE A CA 1
ATOM 1528 C C . PHE A 1 197 ? 17.220 -0.313 -13.385 1.00 96.88 197 PHE A C 1
ATOM 1530 O O . PHE A 1 197 ? 17.248 0.758 -13.997 1.00 96.88 197 PHE A O 1
ATOM 1537 N N . ILE A 1 198 ? 18.161 -1.243 -13.527 1.00 94.69 198 ILE A N 1
ATOM 1538 C CA . ILE A 1 198 ? 19.436 -1.076 -14.221 1.00 94.69 198 ILE A CA 1
ATOM 1539 C C . ILE A 1 198 ? 19.564 -2.101 -15.351 1.00 94.69 198 ILE A C 1
ATOM 1541 O O . ILE A 1 198 ? 19.825 -3.277 -15.117 1.00 94.69 198 ILE A O 1
ATOM 1545 N N . ASP A 1 199 ? 19.470 -1.604 -16.579 1.00 84.62 199 ASP A N 1
ATOM 1546 C CA . ASP A 1 199 ? 20.256 -2.071 -17.726 1.00 84.62 199 ASP A CA 1
ATOM 1547 C C . ASP A 1 199 ? 21.254 -0.936 -18.041 1.00 84.62 199 ASP A C 1
ATOM 1549 O O . ASP A 1 199 ? 22.343 -0.866 -17.464 1.00 84.62 199 ASP A O 1
ATOM 1553 N N . ALA A 1 200 ? 20.768 0.104 -18.723 1.00 88.00 200 ALA A N 1
ATOM 1554 C CA . ALA A 1 200 ? 21.035 1.486 -18.317 1.00 88.00 200 ALA A CA 1
ATOM 1555 C C . ALA A 1 200 ? 19.982 1.926 -17.276 1.00 88.00 200 ALA A C 1
ATOM 1557 O O . ALA A 1 200 ? 19.010 1.210 -17.049 1.00 88.00 200 ALA A O 1
ATOM 1558 N N . ASN A 1 201 ? 20.138 3.078 -16.612 1.00 92.50 201 ASN A N 1
ATOM 1559 C CA . ASN A 1 201 ? 19.128 3.529 -15.640 1.00 92.50 201 ASN A CA 1
ATOM 1560 C C . ASN A 1 201 ? 17.769 3.742 -16.334 1.00 92.50 201 ASN A C 1
ATOM 1562 O O . ASN A 1 201 ? 17.671 4.620 -17.195 1.00 92.50 201 ASN A O 1
ATOM 1566 N N . VAL A 1 202 ? 16.750 2.956 -15.968 1.00 94.88 202 VAL A N 1
ATOM 1567 C CA . VAL A 1 202 ? 15.462 2.929 -16.679 1.00 94.88 202 VAL A CA 1
ATOM 1568 C C . VAL A 1 202 ? 14.427 3.836 -16.013 1.00 94.88 202 VAL A C 1
ATOM 1570 O O . VAL A 1 202 ? 14.055 3.657 -14.850 1.00 94.88 202 VAL A O 1
ATOM 1573 N N . ILE A 1 203 ? 13.917 4.790 -16.785 1.00 94.19 203 ILE A N 1
ATOM 1574 C CA . ILE A 1 203 ? 12.866 5.742 -16.423 1.00 94.19 203 ILE A CA 1
ATOM 1575 C C . ILE A 1 203 ? 11.603 5.388 -17.215 1.00 94.19 203 ILE A C 1
ATOM 1577 O O . ILE A 1 203 ? 11.670 5.173 -18.426 1.00 94.19 203 ILE A O 1
ATOM 1581 N N . GLY A 1 204 ? 10.450 5.370 -16.550 1.00 94.25 204 GLY A N 1
ATOM 1582 C CA . GLY A 1 204 ? 9.154 5.081 -17.168 1.00 94.25 204 GLY A CA 1
ATOM 1583 C C . GLY A 1 204 ? 8.631 3.658 -16.951 1.00 94.25 204 GLY A C 1
ATOM 1584 O O . GLY A 1 204 ? 7.626 3.303 -17.562 1.00 94.25 204 GLY A O 1
ATOM 1585 N N . LEU A 1 205 ? 9.267 2.851 -16.092 1.00 96.25 205 LEU A N 1
ATOM 1586 C CA . LEU A 1 205 ? 8.730 1.546 -15.691 1.00 96.25 205 LEU A CA 1
ATOM 1587 C C . LEU A 1 205 ? 7.683 1.715 -14.605 1.00 96.25 205 LEU A C 1
ATOM 1589 O O . LEU A 1 205 ? 7.962 2.332 -13.581 1.00 96.25 205 LEU A O 1
ATOM 1593 N N . SER A 1 206 ? 6.518 1.111 -14.779 1.00 97.19 206 SER A N 1
ATOM 1594 C CA . SER A 1 206 ? 5.587 0.928 -13.672 1.00 97.19 206 SER A CA 1
ATOM 1595 C C . SER A 1 206 ? 6.173 -0.086 -12.690 1.00 97.19 206 SER A C 1
ATOM 1597 O O . SER A 1 206 ? 6.689 -1.126 -13.102 1.00 97.19 206 SER A O 1
ATOM 1599 N N . TYR A 1 207 ? 6.089 0.207 -11.397 1.00 97.62 207 TYR A N 1
ATOM 1600 C CA . TYR A 1 207 ? 6.462 -0.708 -10.326 1.00 97.62 207 TYR A CA 1
ATOM 1601 C C . TYR A 1 207 ? 5.314 -0.836 -9.327 1.00 97.62 207 TYR A C 1
ATOM 1603 O O . TYR A 1 207 ? 4.627 0.146 -9.027 1.00 97.62 207 TYR A O 1
ATOM 1611 N N . HIS A 1 208 ? 5.106 -2.045 -8.820 1.00 97.62 208 HIS A N 1
ATOM 1612 C CA . HIS A 1 208 ? 4.071 -2.349 -7.841 1.00 97.62 208 HIS A CA 1
ATOM 1613 C C . HIS A 1 208 ? 4.617 -3.334 -6.810 1.00 97.62 208 HIS A C 1
ATOM 1615 O O . HIS A 1 208 ? 5.027 -4.440 -7.165 1.00 97.62 208 HIS A O 1
ATOM 1621 N N . GLY A 1 209 ? 4.641 -2.909 -5.553 1.00 96.88 209 GLY A N 1
ATOM 1622 C CA . GLY A 1 209 ? 4.973 -3.729 -4.397 1.00 96.88 209 GLY A CA 1
ATOM 1623 C C . GLY A 1 209 ? 3.923 -3.585 -3.292 1.00 96.88 209 GLY A C 1
ATOM 1624 O O . GLY A 1 209 ? 2.970 -2.819 -3.449 1.00 96.88 209 GLY A O 1
ATOM 1625 N N . PRO A 1 210 ? 4.111 -4.276 -2.154 1.00 95.69 210 PRO A N 1
ATOM 1626 C CA . PRO A 1 210 ? 3.135 -4.300 -1.065 1.00 95.69 210 PRO A CA 1
ATOM 1627 C C . PRO A 1 210 ? 2.824 -2.918 -0.481 1.00 95.69 210 PRO A C 1
ATOM 1629 O O . PRO A 1 210 ? 1.681 -2.637 -0.136 1.00 95.69 210 PRO A O 1
ATOM 1632 N N . THR A 1 211 ? 3.829 -2.041 -0.375 1.00 96.69 211 THR A N 1
ATOM 1633 C CA . THR A 1 211 ? 3.651 -0.710 0.228 1.00 96.69 211 THR A CA 1
ATOM 1634 C C . THR A 1 211 ? 3.808 0.448 -0.747 1.00 96.69 211 THR A C 1
ATOM 1636 O O . THR A 1 211 ? 3.199 1.504 -0.551 1.00 96.69 211 THR A O 1
ATOM 1639 N N . GLN A 1 212 ? 4.640 0.281 -1.777 1.00 95.81 212 GLN A N 1
ATOM 1640 C CA . GLN A 1 212 ? 4.973 1.332 -2.731 1.00 95.81 212 GLN A CA 1
ATOM 1641 C C . GLN A 1 212 ? 4.595 0.912 -4.146 1.00 95.81 212 GLN A C 1
ATOM 1643 O O . GLN A 1 212 ? 4.840 -0.210 -4.583 1.00 95.81 212 GLN A O 1
ATOM 1648 N N . GLN A 1 213 ? 4.053 1.864 -4.894 1.00 95.12 213 GLN A N 1
ATOM 1649 C CA . GLN A 1 213 ? 3.743 1.699 -6.304 1.00 95.12 213 GLN A CA 1
ATOM 1650 C C . GLN A 1 213 ? 3.903 3.031 -7.028 1.00 95.12 213 GLN A C 1
ATOM 1652 O O . GLN A 1 213 ? 3.740 4.099 -6.430 1.00 95.12 213 GLN A O 1
ATOM 1657 N N . GLY A 1 214 ? 4.195 2.983 -8.320 1.00 94.25 214 GLY A N 1
ATOM 1658 C CA . GLY A 1 214 ? 4.347 4.185 -9.127 1.00 94.25 214 GLY A CA 1
ATOM 1659 C C . GLY A 1 214 ? 5.065 3.914 -10.434 1.00 94.25 214 GLY A C 1
ATOM 1660 O O . GLY A 1 214 ? 5.013 2.811 -10.970 1.00 94.25 214 GLY A O 1
ATOM 1661 N N . VAL A 1 215 ? 5.740 4.939 -10.946 1.00 94.94 215 VAL A N 1
ATOM 1662 C CA . VAL A 1 215 ? 6.553 4.855 -12.161 1.00 94.94 215 VAL A CA 1
ATOM 1663 C C . VAL A 1 215 ? 7.981 5.271 -11.828 1.00 94.94 215 VAL A C 1
ATOM 1665 O O . VAL A 1 215 ? 8.178 6.255 -11.113 1.00 94.94 215 VAL A O 1
ATOM 1668 N N . THR A 1 216 ? 8.982 4.544 -12.329 1.00 95.00 216 THR A N 1
ATOM 1669 C CA . THR A 1 216 ? 10.384 4.910 -12.142 1.00 95.00 216 THR A CA 1
ATOM 1670 C C . THR A 1 216 ? 10.644 6.262 -12.784 1.00 95.00 216 THR A C 1
ATOM 1672 O O . THR A 1 216 ? 10.334 6.489 -13.954 1.00 95.00 216 THR A O 1
ATOM 1675 N N . ALA A 1 217 ? 11.208 7.181 -12.013 1.00 88.00 217 ALA A N 1
ATOM 1676 C CA . ALA A 1 217 ? 11.431 8.547 -12.462 1.00 88.00 217 ALA A CA 1
ATOM 1677 C C . ALA A 1 217 ? 12.924 8.886 -12.518 1.00 88.00 217 ALA A C 1
ATOM 1679 O O . ALA A 1 217 ? 13.775 8.147 -12.020 1.00 88.00 217 ALA A O 1
ATOM 1680 N N . ASP A 1 218 ? 13.262 10.027 -13.110 1.00 85.75 218 ASP A N 1
ATOM 1681 C CA . ASP A 1 218 ? 14.612 10.567 -12.990 1.00 85.75 218 ASP A CA 1
ATOM 1682 C C . ASP A 1 218 ? 14.810 11.301 -11.653 1.00 85.75 218 ASP A C 1
ATOM 1684 O O . ASP A 1 218 ? 13.865 11.573 -10.908 1.00 85.75 218 ASP A O 1
ATOM 1688 N N . SER A 1 219 ? 16.057 11.660 -11.351 1.00 81.44 219 SER A N 1
ATOM 1689 C CA . SER A 1 219 ? 16.418 12.365 -10.117 1.00 81.44 219 SER A CA 1
ATOM 1690 C C . SER A 1 219 ? 15.866 13.793 -10.011 1.00 81.44 219 SER A C 1
ATOM 1692 O O . SER A 1 219 ? 16.071 14.432 -8.983 1.00 81.44 219 SER A O 1
ATOM 1694 N N . THR A 1 220 ? 15.249 14.332 -11.066 1.00 80.50 220 THR A N 1
ATOM 1695 C CA . THR A 1 220 ? 14.627 15.666 -11.069 1.00 80.50 220 THR A CA 1
ATOM 1696 C C . THR A 1 220 ? 13.156 15.627 -10.660 1.00 80.50 220 THR A C 1
ATOM 1698 O O . THR A 1 220 ? 12.586 16.674 -10.357 1.00 80.50 220 THR A O 1
ATOM 1701 N N . SER A 1 221 ? 12.553 14.434 -10.609 1.00 80.06 221 SER A N 1
ATOM 1702 C CA . SER A 1 221 ? 11.209 14.239 -10.065 1.00 80.06 221 SER A CA 1
ATOM 1703 C C . SER A 1 221 ? 11.127 14.636 -8.591 1.00 80.06 221 SER A C 1
ATOM 1705 O O . SER A 1 221 ? 12.088 14.482 -7.835 1.00 80.06 221 SER A O 1
ATOM 1707 N N . GLU A 1 222 ? 9.952 15.107 -8.165 1.00 73.75 222 GLU A N 1
ATOM 1708 C CA . GLU A 1 222 ? 9.693 15.461 -6.761 1.00 73.75 222 GLU A CA 1
ATOM 1709 C C . GLU A 1 222 ? 9.958 14.294 -5.807 1.00 73.75 222 GLU A C 1
ATOM 1711 O O . GLU A 1 222 ? 10.398 14.492 -4.675 1.00 73.75 222 GLU A O 1
ATOM 1716 N N . ASP A 1 223 ? 9.728 13.076 -6.294 1.00 69.62 223 ASP A N 1
ATOM 1717 C CA . ASP A 1 223 ? 9.929 11.858 -5.534 1.00 69.62 223 ASP A CA 1
ATOM 1718 C C . ASP A 1 223 ? 11.371 11.365 -5.580 1.00 69.62 223 ASP A C 1
ATOM 1720 O O . ASP A 1 223 ? 11.636 10.356 -4.947 1.00 69.62 223 ASP A O 1
ATOM 1724 N N . GLY A 1 224 ? 12.312 12.042 -6.254 1.00 73.69 224 GLY A N 1
ATOM 1725 C CA . GLY A 1 224 ? 13.755 11.768 -6.192 1.00 73.69 224 GLY A CA 1
ATOM 1726 C C . GLY A 1 224 ? 14.272 10.630 -7.084 1.00 73.69 224 GLY A C 1
ATOM 1727 O O . GLY A 1 224 ? 15.409 10.191 -6.895 1.00 73.69 224 GLY A O 1
ATOM 1728 N N . GLY A 1 225 ? 13.470 10.167 -8.045 1.00 86.25 225 GLY A N 1
ATOM 1729 C CA . GLY A 1 225 ? 13.835 9.175 -9.067 1.00 86.25 225 GLY A CA 1
ATOM 1730 C C . GLY A 1 225 ? 13.743 7.704 -8.648 1.00 86.25 225 GLY A C 1
ATOM 1731 O O . GLY A 1 225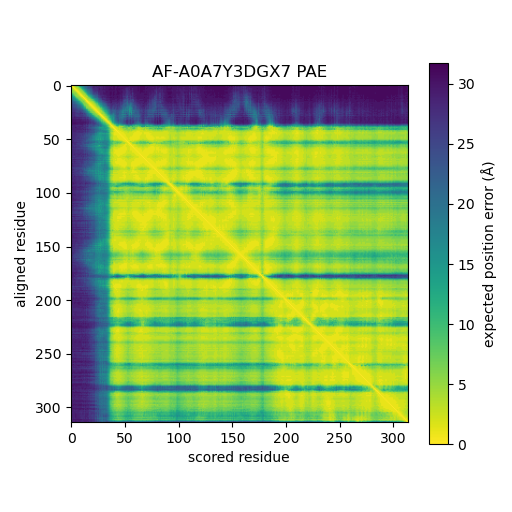 ? 13.559 7.391 -7.480 1.00 86.25 225 GLY A O 1
ATOM 1732 N N . GLY A 1 226 ? 13.874 6.774 -9.593 1.00 93.69 226 GLY A N 1
ATOM 1733 C CA . GLY A 1 226 ? 13.819 5.334 -9.320 1.00 93.69 226 GLY A CA 1
ATOM 1734 C C . GLY A 1 226 ? 12.473 4.870 -8.749 1.00 93.69 226 GLY A C 1
ATOM 1735 O O . GLY A 1 226 ? 11.446 5.499 -8.999 1.00 93.69 226 GLY A O 1
ATOM 1736 N N . PHE A 1 227 ? 12.483 3.774 -7.992 1.00 95.81 227 PHE A N 1
ATOM 1737 C CA . PHE A 1 227 ? 11.319 3.237 -7.278 1.00 95.81 227 PHE A CA 1
ATOM 1738 C C . PHE A 1 227 ? 11.548 3.250 -5.764 1.00 95.81 227 PHE A C 1
ATOM 1740 O O . PHE A 1 227 ? 12.691 3.207 -5.300 1.00 95.81 227 PHE A O 1
ATOM 1747 N N . LEU A 1 228 ? 10.464 3.330 -4.993 1.00 95.94 228 LEU A N 1
ATOM 1748 C CA . LEU A 1 228 ? 10.499 3.261 -3.533 1.00 95.94 228 LEU A CA 1
ATOM 1749 C C . LEU A 1 228 ? 10.160 1.850 -3.055 1.00 95.94 228 LEU A C 1
ATOM 1751 O O . LEU A 1 228 ? 9.405 1.154 -3.726 1.00 95.94 228 LEU A O 1
ATOM 1755 N N . PHE A 1 229 ? 10.704 1.445 -1.908 1.00 97.00 229 PHE A N 1
ATOM 1756 C CA . PHE A 1 229 ? 10.422 0.142 -1.295 1.00 97.00 229 PHE A CA 1
ATOM 1757 C C . PHE A 1 229 ? 10.798 0.103 0.194 1.00 97.00 229 PHE A C 1
ATOM 1759 O O . PHE A 1 229 ? 11.622 0.904 0.655 1.00 97.00 229 PHE A O 1
ATOM 1766 N N . PHE A 1 230 ? 10.270 -0.866 0.937 1.00 97.19 230 PHE A N 1
ATOM 1767 C CA . PHE A 1 230 ? 10.852 -1.333 2.200 1.00 97.19 230 PHE A CA 1
ATOM 1768 C C . PHE A 1 230 ? 11.593 -2.668 2.010 1.00 97.19 230 PHE A C 1
ATOM 1770 O O . PHE A 1 230 ? 11.279 -3.418 1.090 1.00 97.19 230 PHE A O 1
ATOM 1777 N N . PRO A 1 231 ? 12.624 -2.969 2.826 1.00 94.81 231 PRO A N 1
ATOM 1778 C CA . PRO A 1 231 ? 13.396 -4.207 2.687 1.00 94.81 231 PRO A CA 1
ATOM 1779 C C . PRO A 1 231 ? 12.533 -5.475 2.676 1.00 94.81 231 PRO A C 1
ATOM 1781 O O . PRO A 1 231 ? 11.568 -5.561 3.433 1.00 94.81 231 PRO A O 1
ATOM 1784 N N . ASN A 1 232 ? 12.964 -6.475 1.900 1.00 93.00 232 ASN A N 1
ATOM 1785 C CA . ASN A 1 232 ? 12.315 -7.784 1.727 1.00 93.00 232 ASN A CA 1
ATOM 1786 C C . ASN A 1 232 ? 10.948 -7.748 1.012 1.00 93.00 232 ASN A C 1
ATOM 1788 O O . ASN A 1 232 ? 10.218 -8.735 1.039 1.00 93.00 232 ASN A O 1
ATOM 1792 N N . GLU A 1 233 ? 10.573 -6.623 0.401 1.00 96.56 233 GLU A N 1
ATOM 1793 C CA . GLU A 1 233 ? 9.414 -6.566 -0.492 1.00 96.56 233 GLU A CA 1
ATOM 1794 C C . GLU A 1 233 ? 9.750 -7.157 -1.861 1.00 96.56 233 GLU A C 1
ATOM 1796 O O . GLU A 1 233 ? 10.853 -6.975 -2.360 1.00 96.56 233 GLU A O 1
ATOM 1801 N N . GLU A 1 234 ? 8.773 -7.784 -2.506 1.00 97.19 234 GLU A N 1
ATOM 1802 C CA . GLU A 1 234 ? 8.851 -8.161 -3.917 1.00 97.19 234 GLU A CA 1
ATOM 1803 C C . GLU A 1 234 ? 8.213 -7.063 -4.772 1.00 97.19 234 GLU A C 1
ATOM 1805 O O . GLU A 1 234 ? 7.079 -6.644 -4.517 1.00 97.19 234 GLU A O 1
ATOM 1810 N N . ILE A 1 235 ? 8.927 -6.584 -5.791 1.00 98.12 235 ILE A N 1
ATOM 1811 C CA . ILE A 1 235 ? 8.455 -5.523 -6.685 1.00 98.12 235 ILE A CA 1
ATOM 1812 C C . ILE A 1 235 ? 8.234 -6.096 -8.076 1.00 98.12 235 ILE A C 1
ATOM 1814 O O . ILE A 1 235 ? 9.156 -6.599 -8.716 1.00 98.12 235 ILE A O 1
ATOM 1818 N N . THR A 1 236 ? 7.008 -5.967 -8.571 1.00 98.19 236 THR A N 1
AT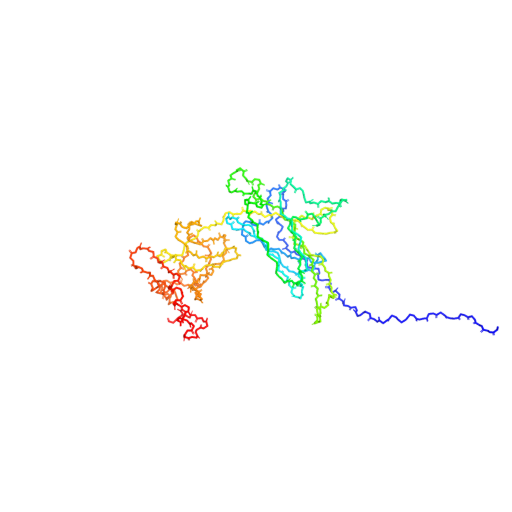OM 1819 C CA . THR A 1 236 ? 6.667 -6.308 -9.952 1.00 98.19 236 THR A CA 1
ATOM 1820 C C . THR A 1 236 ? 6.914 -5.106 -10.851 1.00 98.19 236 THR A C 1
ATOM 1822 O O . THR A 1 236 ? 6.368 -4.026 -10.609 1.00 98.19 236 THR A O 1
ATOM 1825 N N . PHE A 1 237 ? 7.709 -5.293 -11.904 1.00 98.25 237 PHE A N 1
ATOM 1826 C CA . PHE A 1 237 ? 8.024 -4.260 -12.890 1.00 98.25 237 PHE A CA 1
ATOM 1827 C C . PHE A 1 237 ? 7.266 -4.498 -14.195 1.00 98.25 237 PHE A C 1
ATOM 1829 O O . PHE A 1 237 ? 7.112 -5.629 -14.656 1.00 98.25 237 PHE A O 1
ATOM 1836 N N . SER A 1 238 ? 6.800 -3.418 -14.817 1.00 97.81 238 SER A N 1
ATOM 1837 C CA . SER A 1 238 ? 6.034 -3.475 -16.063 1.00 97.81 238 SER A CA 1
ATOM 1838 C C . SER A 1 238 ? 6.265 -2.257 -16.957 1.00 97.81 238 SER A C 1
ATOM 1840 O O . SER A 1 238 ? 6.632 -1.173 -16.497 1.00 97.81 238 SER A O 1
ATOM 1842 N N . VAL A 1 239 ? 6.016 -2.433 -18.255 1.00 96.19 239 VAL A N 1
ATOM 1843 C CA . VAL A 1 239 ? 5.880 -1.342 -19.228 1.00 96.19 239 VAL A CA 1
ATOM 1844 C C . VAL A 1 239 ? 4.441 -1.335 -19.724 1.00 96.19 239 VAL A C 1
ATOM 1846 O O . VAL A 1 239 ? 4.048 -2.180 -20.527 1.00 96.19 239 VAL A O 1
ATOM 1849 N N . GLY A 1 240 ? 3.638 -0.387 -19.241 1.00 93.12 240 GLY A N 1
ATOM 1850 C CA . GLY A 1 240 ? 2.202 -0.397 -19.519 1.00 93.12 240 GLY A CA 1
ATOM 1851 C C . GLY A 1 240 ? 1.556 -1.681 -19.005 1.00 93.12 240 GLY A C 1
ATOM 1852 O O . GLY A 1 240 ? 1.624 -1.968 -17.817 1.00 93.12 240 GLY A O 1
ATOM 1853 N N . GLU A 1 241 ? 0.942 -2.448 -19.902 1.00 94.06 241 GLU A N 1
ATOM 1854 C CA . GLU A 1 241 ? 0.294 -3.730 -19.585 1.00 94.06 241 GLU A CA 1
ATOM 1855 C C . GLU A 1 241 ? 1.208 -4.955 -19.754 1.00 94.06 241 GLU A C 1
ATOM 1857 O O . GLU A 1 241 ? 0.737 -6.092 -19.659 1.00 94.06 241 GLU A O 1
ATOM 1862 N N . VAL A 1 242 ? 2.486 -4.749 -20.081 1.00 95.75 242 VAL A N 1
ATOM 1863 C CA . VAL A 1 242 ? 3.473 -5.825 -20.229 1.00 95.75 242 VAL A CA 1
ATOM 1864 C C . VAL A 1 242 ? 4.234 -5.974 -18.917 1.00 95.75 242 VAL A C 1
ATOM 1866 O O . VAL A 1 242 ? 5.049 -5.117 -18.574 1.00 95.75 242 VAL A O 1
ATOM 1869 N N . VAL A 1 243 ? 3.967 -7.054 -18.184 1.00 96.75 243 VAL A N 1
ATOM 1870 C CA . VAL A 1 243 ? 4.734 -7.430 -16.988 1.00 96.75 243 VAL A CA 1
ATOM 1871 C C . VAL A 1 243 ? 6.092 -7.965 -17.428 1.00 96.75 243 VAL A C 1
ATOM 1873 O O . VAL A 1 243 ? 6.155 -8.851 -18.272 1.00 96.75 243 VAL A O 1
ATOM 1876 N N . LEU A 1 244 ? 7.172 -7.404 -16.885 1.00 96.81 244 LEU A N 1
ATOM 1877 C CA . LEU A 1 244 ? 8.542 -7.845 -17.170 1.00 96.81 244 LEU A CA 1
ATOM 1878 C C . LEU A 1 244 ? 8.974 -8.979 -16.237 1.00 96.81 244 LEU A C 1
ATOM 1880 O O . LEU A 1 244 ? 9.757 -9.834 -16.632 1.00 96.81 244 LEU A O 1
ATOM 1884 N N . GLY A 1 245 ? 8.486 -8.944 -14.997 1.00 95.94 245 GLY 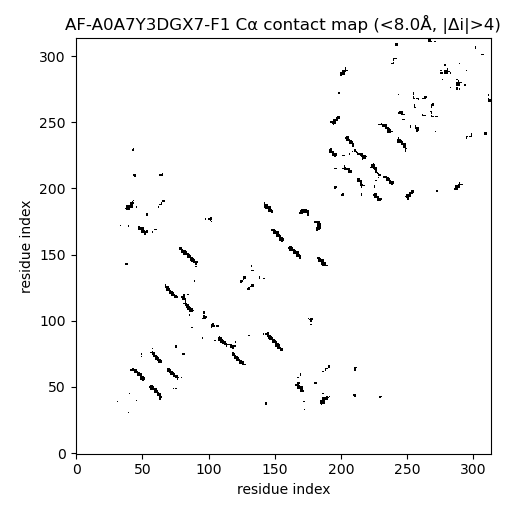A N 1
ATOM 1885 C CA . GLY A 1 245 ? 8.800 -9.900 -13.943 1.00 95.94 245 GLY A CA 1
ATOM 1886 C C . GLY A 1 245 ? 8.720 -9.259 -12.560 1.00 95.94 245 GLY A C 1
ATOM 1887 O O . GLY A 1 245 ? 8.349 -8.085 -12.420 1.00 95.94 245 GLY A O 1
ATOM 1888 N N . THR A 1 246 ? 9.109 -10.029 -11.554 1.00 97.00 246 THR A N 1
ATOM 1889 C CA . THR A 1 246 ? 9.093 -9.639 -10.142 1.00 97.00 246 THR A CA 1
ATOM 1890 C C . THR A 1 246 ? 10.463 -9.924 -9.540 1.00 97.00 246 THR A C 1
ATOM 1892 O O . THR A 1 246 ? 11.085 -10.917 -9.902 1.00 97.00 246 THR A O 1
ATOM 1895 N N . ALA A 1 247 ? 10.949 -9.032 -8.680 1.00 97.31 247 ALA A N 1
ATOM 1896 C CA . ALA A 1 247 ? 12.241 -9.181 -8.020 1.00 97.31 247 ALA A CA 1
ATOM 1897 C C . ALA A 1 247 ? 12.208 -8.648 -6.587 1.00 97.31 247 ALA A C 1
ATOM 1899 O O . ALA A 1 247 ? 11.523 -7.654 -6.308 1.00 97.31 247 ALA A O 1
ATOM 1900 N N . GLU A 1 248 ? 13.053 -9.223 -5.729 1.00 97.31 248 GLU A N 1
ATOM 1901 C CA . GLU A 1 2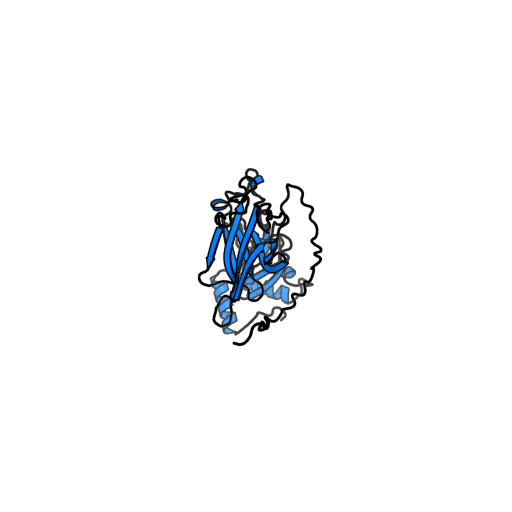48 ? 13.305 -8.699 -4.391 1.00 97.31 248 GLU A CA 1
ATOM 1902 C C . GLU A 1 248 ? 13.794 -7.245 -4.483 1.00 97.31 248 GLU A C 1
ATOM 1904 O O . GLU A 1 248 ? 14.702 -6.883 -5.246 1.00 97.31 248 GLU A O 1
ATOM 1909 N N . ALA A 1 249 ? 13.179 -6.375 -3.691 1.00 96.50 249 ALA A N 1
ATOM 1910 C CA . ALA A 1 249 ? 13.447 -4.956 -3.706 1.00 96.50 249 ALA A CA 1
ATOM 1911 C C . ALA A 1 249 ? 14.875 -4.659 -3.233 1.00 96.50 249 ALA A C 1
ATOM 1913 O O . ALA A 1 249 ? 15.247 -4.868 -2.076 1.00 96.50 249 ALA A O 1
ATOM 1914 N N . ALA A 1 250 ? 15.672 -4.070 -4.121 1.00 97.12 250 ALA A N 1
ATOM 1915 C CA . ALA A 1 250 ? 17.047 -3.698 -3.834 1.00 97.12 250 ALA A CA 1
ATOM 1916 C C . ALA A 1 250 ? 17.389 -2.301 -4.362 1.00 97.12 250 ALA A C 1
ATOM 1918 O O . ALA A 1 250 ? 16.728 -1.726 -5.227 1.00 97.12 250 ALA A O 1
ATOM 1919 N N . LYS A 1 251 ? 18.507 -1.741 -3.879 1.00 96.38 251 LYS A N 1
ATOM 1920 C CA . LYS A 1 251 ? 19.026 -0.449 -4.376 1.00 96.38 251 LYS A CA 1
ATOM 1921 C C . LYS A 1 251 ? 19.341 -0.474 -5.876 1.00 96.38 251 LYS A C 1
ATOM 1923 O O . LYS A 1 251 ? 19.370 0.580 -6.514 1.00 96.38 251 LYS A O 1
ATOM 1928 N N . LYS A 1 252 ? 19.619 -1.663 -6.408 1.00 96.62 252 LYS A N 1
ATOM 1929 C CA . LYS A 1 252 ? 19.822 -1.955 -7.822 1.00 96.62 252 LYS A CA 1
ATOM 1930 C C . LYS A 1 252 ? 19.085 -3.250 -8.121 1.00 96.62 252 LYS A C 1
ATOM 1932 O O . LYS A 1 252 ? 19.413 -4.257 -7.508 1.00 96.62 252 LYS A O 1
ATOM 1937 N N . VAL A 1 253 ? 18.133 -3.179 -9.034 1.00 97.50 253 VAL A N 1
ATOM 1938 C CA . VAL A 1 253 ? 17.445 -4.326 -9.634 1.00 97.50 253 VAL A CA 1
ATOM 1939 C C . VAL A 1 253 ? 17.745 -4.267 -11.124 1.00 97.50 253 VAL A C 1
ATOM 1941 O O . VAL A 1 253 ? 17.896 -3.178 -11.667 1.00 97.50 253 VAL A O 1
ATOM 1944 N N . SER A 1 254 ? 17.886 -5.392 -11.792 1.00 96.56 254 SER A N 1
ATOM 1945 C CA . SER A 1 254 ? 18.207 -5.508 -13.212 1.00 96.56 254 SER A CA 1
ATOM 1946 C C . SER A 1 254 ? 17.354 -6.606 -13.847 1.00 96.56 254 SER A C 1
ATOM 1948 O O . SER A 1 254 ? 16.712 -7.366 -13.122 1.00 96.56 254 SER A O 1
ATOM 1950 N N . PRO A 1 255 ? 17.353 -6.757 -15.183 1.00 96.62 255 PRO A N 1
ATOM 1951 C CA . PRO A 1 255 ? 16.662 -7.875 -15.824 1.00 96.62 255 PRO A CA 1
ATOM 1952 C C . PRO A 1 255 ? 17.075 -9.261 -15.300 1.00 96.62 255 PRO A C 1
ATOM 1954 O O . PRO A 1 255 ? 16.267 -10.178 -15.357 1.00 96.62 255 PRO A O 1
ATOM 1957 N N . LEU A 1 256 ? 18.300 -9.413 -14.773 1.00 96.12 256 LEU A N 1
ATOM 1958 C CA . LEU A 1 256 ? 18.768 -10.660 -14.147 1.00 96.12 256 LEU A CA 1
ATOM 1959 C C . LEU A 1 256 ? 17.983 -11.010 -12.881 1.00 96.12 256 LEU A C 1
ATOM 1961 O O . LEU A 1 256 ? 17.776 -12.179 -12.584 1.00 96.12 256 LEU A O 1
ATOM 1965 N N . ASP A 1 257 ? 17.555 -10.000 -12.132 1.00 96.50 257 ASP A N 1
ATOM 1966 C CA . ASP A 1 257 ? 16.924 -10.196 -10.829 1.00 96.50 257 ASP A CA 1
ATOM 1967 C C . ASP A 1 257 ? 15.435 -10.560 -10.961 1.00 96.50 257 ASP A C 1
ATOM 1969 O O . ASP A 1 257 ? 14.829 -11.007 -9.997 1.00 96.50 257 ASP A O 1
ATOM 1973 N N . LEU A 1 258 ? 14.847 -10.393 -12.154 1.00 96.00 258 LEU A N 1
ATOM 1974 C CA . LEU A 1 258 ? 13.430 -10.671 -12.430 1.00 96.00 258 LEU A CA 1
ATOM 1975 C C . LEU A 1 258 ? 13.088 -12.163 -12.522 1.00 96.00 258 LEU A C 1
ATOM 1977 O O . LEU A 1 258 ? 11.911 -12.525 -12.560 1.00 96.00 258 LEU A O 1
ATOM 1981 N N . PHE A 1 259 ? 14.103 -13.018 -12.656 1.00 93.19 259 PHE A N 1
ATOM 1982 C CA . PHE A 1 259 ? 13.920 -14.436 -12.922 1.00 93.19 259 PHE A CA 1
ATOM 1983 C C . PHE A 1 259 ? 14.809 -15.269 -12.010 1.00 93.19 259 PHE A C 1
ATOM 1985 O O . PHE A 1 259 ? 16.040 -15.168 -12.047 1.00 93.19 259 PHE A O 1
ATOM 1992 N N . ASP A 1 260 ? 14.174 -16.168 -11.264 1.00 87.88 260 ASP A N 1
ATOM 1993 C CA . ASP A 1 260 ? 14.872 -17.122 -10.415 1.00 87.88 260 ASP A CA 1
ATOM 1994 C C . ASP A 1 260 ? 15.877 -17.962 -11.206 1.00 87.88 260 ASP A C 1
ATOM 1996 O O . ASP A 1 260 ? 15.585 -18.486 -12.288 1.00 87.88 260 ASP A O 1
ATOM 2000 N N . SER A 1 261 ? 17.056 -18.149 -10.606 1.00 86.25 261 SER A N 1
ATOM 2001 C CA . SER A 1 261 ? 18.134 -18.997 -11.134 1.00 86.25 261 SER A CA 1
ATOM 2002 C C . SER A 1 261 ? 18.557 -18.662 -12.574 1.00 86.25 261 SER A C 1
ATOM 2004 O O . SER A 1 261 ? 18.973 -19.556 -13.312 1.00 86.25 261 SER A O 1
ATOM 2006 N N . SER A 1 262 ? 18.447 -17.396 -12.979 1.00 88.81 262 SER A N 1
ATOM 2007 C CA . SER A 1 262 ? 18.856 -16.927 -14.304 1.00 88.81 262 SER A CA 1
ATOM 2008 C C . SER A 1 262 ? 20.324 -16.480 -14.346 1.00 88.81 262 SER A C 1
ATOM 2010 O O . SER A 1 262 ? 20.985 -16.291 -13.320 1.00 88.81 262 SER A O 1
ATOM 2012 N N . ASP A 1 263 ? 20.855 -16.323 -15.558 1.00 90.88 263 ASP A N 1
ATOM 2013 C CA . ASP A 1 263 ? 22.151 -15.698 -15.807 1.00 90.88 263 ASP A CA 1
ATOM 2014 C C . ASP A 1 263 ? 22.094 -14.780 -17.039 1.00 90.88 263 ASP A C 1
ATOM 2016 O O . ASP A 1 263 ? 21.066 -14.637 -17.698 1.00 90.88 263 ASP A O 1
ATOM 2020 N N . ALA A 1 264 ? 23.214 -14.134 -17.371 1.00 88.94 264 ALA A N 1
ATOM 2021 C CA . ALA A 1 264 ? 23.283 -13.187 -18.488 1.00 88.94 264 ALA A CA 1
ATOM 2022 C C . ALA A 1 264 ? 23.098 -13.825 -19.879 1.00 88.94 264 ALA A C 1
ATOM 2024 O O . ALA A 1 264 ? 23.054 -13.106 -20.879 1.00 88.94 264 ALA A O 1
ATOM 2025 N N . THR A 1 265 ? 23.038 -15.154 -19.962 1.00 92.19 265 THR A N 1
ATOM 2026 C CA . THR A 1 265 ? 22.772 -15.907 -21.192 1.00 92.19 265 THR A CA 1
ATOM 2027 C C . THR A 1 265 ? 21.344 -16.439 -21.272 1.00 92.19 265 THR A C 1
ATOM 2029 O O . THR A 1 265 ? 20.962 -16.961 -22.321 1.00 92.19 265 THR A O 1
ATOM 2032 N N . ASP A 1 266 ? 20.553 -16.272 -20.209 1.00 94.88 266 ASP A N 1
ATOM 2033 C CA . ASP A 1 266 ? 19.145 -16.646 -20.170 1.00 94.88 266 ASP A CA 1
ATOM 2034 C C . ASP A 1 266 ? 18.349 -15.841 -21.220 1.00 94.88 266 ASP A C 1
ATOM 2036 O O . ASP A 1 266 ? 18.392 -14.601 -21.210 1.00 94.88 266 ASP A O 1
ATOM 2040 N N . PRO A 1 267 ? 17.622 -16.510 -22.139 1.00 94.69 267 PRO A N 1
ATOM 2041 C CA . PRO A 1 267 ? 16.796 -15.840 -23.139 1.00 94.69 267 PRO A CA 1
ATOM 2042 C C . PRO A 1 267 ? 15.832 -14.816 -22.538 1.00 94.69 267 PRO A C 1
ATOM 2044 O O . PRO A 1 267 ? 15.693 -13.730 -23.102 1.00 94.69 267 PRO A O 1
ATOM 2047 N N . ARG A 1 268 ? 15.259 -15.096 -21.361 1.00 95.25 268 ARG A N 1
ATOM 2048 C CA . ARG A 1 268 ? 14.300 -14.214 -20.681 1.00 95.25 268 ARG A CA 1
ATOM 2049 C C . ARG A 1 268 ? 14.929 -12.877 -20.320 1.00 95.25 268 ARG A C 1
ATOM 2051 O O . ARG A 1 268 ? 14.427 -11.816 -20.693 1.00 95.25 268 ARG A O 1
ATOM 2058 N N . VAL A 1 269 ? 16.096 -12.934 -19.679 1.00 96.06 269 VAL A N 1
ATOM 2059 C CA . VAL A 1 269 ? 16.900 -11.764 -19.294 1.00 96.06 269 VAL A CA 1
ATOM 2060 C C . VAL A 1 269 ? 17.273 -10.947 -20.530 1.00 96.06 269 VAL A C 1
ATOM 2062 O O . VAL A 1 269 ? 17.101 -9.724 -20.559 1.00 96.06 269 VAL A O 1
ATOM 2065 N N . ILE A 1 270 ? 17.753 -11.622 -21.578 1.00 95.44 270 ILE A N 1
ATOM 2066 C CA . ILE A 1 270 ? 18.155 -10.985 -22.835 1.00 95.44 270 ILE A CA 1
ATOM 2067 C C . ILE A 1 270 ? 16.959 -10.309 -23.516 1.00 95.44 270 ILE A C 1
ATOM 2069 O O . ILE A 1 270 ? 17.095 -9.199 -24.036 1.00 95.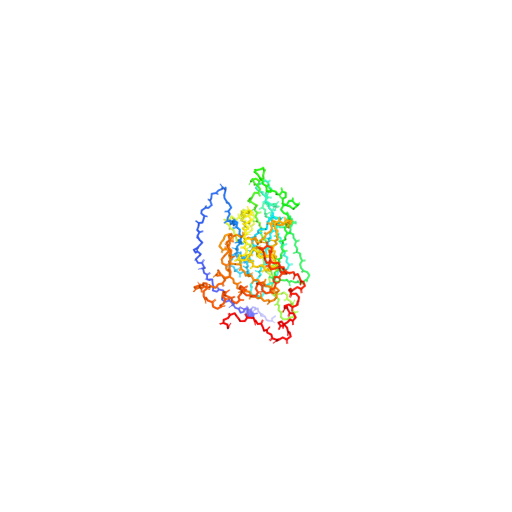44 270 ILE A O 1
ATOM 2073 N N . ASN A 1 271 ? 15.797 -10.956 -23.545 1.00 95.94 271 ASN A N 1
ATOM 2074 C CA . ASN A 1 271 ? 14.608 -10.450 -24.220 1.00 95.94 271 ASN A CA 1
ATOM 2075 C C . ASN A 1 271 ? 13.989 -9.259 -23.480 1.00 95.94 271 ASN A C 1
ATOM 2077 O O . ASN A 1 271 ? 13.592 -8.295 -24.137 1.00 95.94 271 ASN A O 1
ATOM 2081 N N . VAL A 1 272 ? 14.003 -9.253 -22.142 1.00 96.44 272 VAL A N 1
ATOM 2082 C CA . VAL A 1 272 ? 13.641 -8.062 -21.356 1.00 96.44 272 VAL A CA 1
ATOM 2083 C C . VAL A 1 272 ? 14.591 -6.904 -21.669 1.00 96.44 272 VAL A C 1
ATOM 2085 O O . VAL A 1 272 ? 14.129 -5.815 -22.007 1.00 96.44 272 VAL A O 1
ATOM 2088 N N . ALA A 1 273 ? 15.910 -7.125 -21.639 1.00 95.00 273 ALA A N 1
ATOM 2089 C CA . ALA A 1 273 ? 16.887 -6.080 -21.962 1.00 95.00 273 ALA A CA 1
ATOM 2090 C C . ALA A 1 273 ? 16.698 -5.530 -23.391 1.00 95.00 273 ALA A C 1
ATOM 2092 O O . ALA A 1 273 ? 16.667 -4.318 -23.606 1.00 95.00 273 ALA A O 1
ATOM 2093 N N . ARG A 1 274 ? 16.484 -6.412 -24.377 1.00 94.62 274 ARG A N 1
ATOM 2094 C CA . ARG A 1 274 ? 16.188 -6.021 -25.767 1.00 94.62 274 ARG A CA 1
ATOM 2095 C C . ARG A 1 274 ? 14.914 -5.197 -25.878 1.00 94.62 274 ARG A C 1
ATOM 2097 O O . ARG A 1 274 ? 14.919 -4.201 -26.598 1.00 94.62 274 ARG A O 1
ATOM 2104 N N . LEU A 1 275 ? 13.845 -5.602 -25.191 1.00 94.88 275 LEU A N 1
ATOM 2105 C CA . LEU A 1 275 ? 12.599 -4.846 -25.173 1.00 94.88 275 LEU A CA 1
ATOM 2106 C C . LEU A 1 275 ? 12.866 -3.438 -24.640 1.00 94.88 275 LEU A C 1
ATOM 2108 O O . LEU A 1 275 ? 12.592 -2.473 -25.346 1.00 94.88 275 LEU A O 1
ATOM 2112 N N . LEU A 1 276 ? 13.475 -3.316 -23.459 1.00 95.25 276 LEU A N 1
ATOM 2113 C CA . LEU A 1 276 ? 13.768 -2.024 -22.833 1.00 95.25 276 LEU A CA 1
ATOM 2114 C C . LEU A 1 276 ? 14.608 -1.115 -23.738 1.00 95.25 276 LEU A C 1
ATOM 2116 O O . LEU A 1 276 ? 14.226 0.031 -23.966 1.00 95.25 276 LEU A O 1
ATOM 2120 N N . GLN A 1 277 ? 15.691 -1.630 -24.323 1.00 92.25 277 GLN A N 1
ATOM 2121 C CA . GLN A 1 277 ? 16.531 -0.861 -25.246 1.00 92.25 277 GLN A CA 1
ATOM 2122 C C . GLN A 1 277 ? 15.805 -0.487 -26.545 1.00 92.25 277 GLN A C 1
ATOM 2124 O O . GLN A 1 277 ? 16.091 0.557 -27.120 1.00 92.25 277 GLN A O 1
ATOM 2129 N N . SER A 1 278 ? 14.854 -1.299 -27.019 1.00 92.50 278 SER A N 1
ATOM 2130 C CA . SER A 1 278 ? 14.068 -0.984 -28.223 1.00 92.50 278 SER A CA 1
ATOM 2131 C C . SER A 1 278 ? 13.011 0.102 -28.006 1.00 92.50 278 SER A C 1
ATOM 2133 O O . SER A 1 278 ? 12.566 0.726 -28.970 1.00 92.50 278 SER A O 1
ATOM 2135 N N . LEU A 1 279 ? 12.596 0.306 -26.752 1.00 93.31 279 LEU A N 1
ATOM 2136 C CA . LEU A 1 279 ? 11.628 1.327 -26.350 1.00 93.31 279 LEU A CA 1
ATOM 2137 C C . LEU A 1 279 ? 12.296 2.648 -25.956 1.00 93.31 279 LEU A C 1
ATOM 2139 O O . LEU A 1 279 ? 11.591 3.625 -25.686 1.00 93.31 279 LEU A O 1
ATOM 2143 N N . ASP A 1 280 ? 13.628 2.675 -25.899 1.00 90.81 280 ASP A N 1
ATOM 2144 C CA . ASP A 1 280 ? 14.371 3.872 -25.555 1.00 90.81 280 ASP A CA 1
ATOM 2145 C C . ASP A 1 280 ? 14.217 4.965 -26.622 1.00 90.81 280 ASP A C 1
ATOM 2147 O O . ASP A 1 280 ? 14.114 4.715 -27.822 1.00 90.81 280 ASP A O 1
ATOM 2151 N N . ASN A 1 281 ? 14.175 6.217 -26.176 1.00 76.75 281 ASN A N 1
ATOM 2152 C CA . ASN A 1 281 ? 13.873 7.345 -27.043 1.00 76.75 281 ASN A CA 1
ATOM 2153 C C . ASN A 1 281 ? 15.105 7.895 -27.784 1.00 76.75 281 ASN A C 1
ATOM 2155 O O . ASN A 1 281 ? 14.940 8.433 -28.880 1.00 76.75 281 ASN A O 1
ATOM 2159 N N . ASP A 1 282 ? 16.305 7.851 -27.196 1.00 74.44 282 ASP A N 1
ATOM 2160 C CA . ASP A 1 282 ? 17.482 8.527 -27.769 1.00 74.44 282 ASP A CA 1
ATOM 2161 C C . ASP A 1 282 ? 18.806 7.737 -27.760 1.00 74.44 282 ASP A C 1
ATOM 2163 O O . ASP A 1 282 ? 19.786 8.232 -28.326 1.00 74.44 282 ASP A O 1
ATOM 2167 N N . HIS A 1 283 ? 18.828 6.490 -27.267 1.00 72.56 283 HIS A N 1
ATOM 2168 C CA . HIS A 1 283 ? 19.863 5.453 -27.455 1.00 72.56 283 HIS A CA 1
ATOM 2169 C C . HIS A 1 283 ? 21.309 5.878 -27.115 1.00 72.56 283 HIS A C 1
ATOM 2171 O O . HIS A 1 283 ? 22.261 5.175 -27.469 1.00 72.56 283 HIS A O 1
ATOM 2177 N N . SER A 1 284 ? 21.528 7.042 -26.496 1.00 73.06 284 SER A N 1
ATOM 2178 C CA . SER A 1 284 ? 22.862 7.664 -26.458 1.00 73.06 284 SER A CA 1
ATOM 2179 C C . SER A 1 284 ? 23.163 8.509 -25.222 1.00 73.06 284 SER A C 1
ATOM 2181 O O . SER A 1 284 ? 24.301 8.961 -25.077 1.00 73.06 284 SER A O 1
ATOM 2183 N N . ASP A 1 285 ? 22.212 8.690 -24.305 1.00 80.12 285 ASP A N 1
ATOM 2184 C CA . ASP A 1 285 ? 22.401 9.501 -23.095 1.00 80.12 285 ASP A CA 1
ATOM 2185 C C . ASP A 1 285 ? 22.836 8.685 -21.854 1.00 80.12 285 ASP A C 1
ATOM 2187 O O . ASP A 1 285 ? 23.090 9.247 -20.783 1.00 80.12 285 ASP A O 1
ATOM 2191 N N . GLY A 1 286 ? 22.977 7.362 -22.003 1.00 84.19 286 GLY A N 1
ATOM 2192 C CA . GLY A 1 286 ? 23.351 6.449 -20.920 1.00 84.19 286 GLY A CA 1
ATOM 2193 C C . GLY A 1 286 ? 22.200 6.113 -19.966 1.00 84.19 286 GLY A C 1
ATOM 2194 O O . GLY A 1 286 ? 22.451 5.664 -18.842 1.00 84.19 286 GLY A O 1
ATOM 2195 N N . LYS A 1 287 ? 20.954 6.339 -20.386 1.00 89.75 287 LYS A N 1
ATOM 2196 C CA . LYS A 1 287 ? 19.717 5.966 -19.695 1.00 89.75 287 LYS A CA 1
ATOM 2197 C C . LYS A 1 287 ? 18.769 5.302 -20.692 1.00 89.75 287 LYS A C 1
ATOM 2199 O O . LYS A 1 287 ? 19.037 5.269 -21.884 1.00 89.75 287 LYS A O 1
ATOM 2204 N N . ILE A 1 288 ? 17.682 4.739 -20.177 1.00 92.94 288 ILE A N 1
ATOM 2205 C CA . ILE A 1 288 ? 16.549 4.307 -20.996 1.00 92.94 288 ILE A CA 1
ATOM 2206 C C . ILE A 1 288 ? 15.344 5.122 -20.546 1.00 92.94 288 ILE A C 1
ATOM 2208 O O . ILE A 1 288 ? 14.978 5.074 -19.370 1.00 92.94 288 ILE A O 1
ATOM 2212 N N . VAL A 1 289 ? 14.737 5.883 -21.455 1.00 93.88 289 VAL A N 1
ATOM 2213 C CA . VAL A 1 289 ? 13.583 6.741 -21.151 1.00 93.88 289 VAL A CA 1
ATOM 2214 C C . VAL A 1 289 ? 12.365 6.283 -21.940 1.00 93.88 289 VAL A C 1
ATOM 2216 O O . VAL A 1 289 ? 12.178 6.635 -23.107 1.00 93.88 289 VAL A O 1
ATOM 2219 N N . ILE A 1 290 ? 11.474 5.561 -21.263 1.00 94.06 290 ILE A N 1
ATOM 2220 C CA . ILE A 1 290 ? 10.226 5.071 -21.843 1.00 94.06 290 ILE A CA 1
ATOM 2221 C C . ILE A 1 290 ? 9.144 6.135 -21.653 1.00 94.06 290 ILE A C 1
ATOM 2223 O O . ILE A 1 290 ? 8.626 6.368 -20.561 1.00 94.06 290 ILE A O 1
ATOM 2227 N N . ARG A 1 291 ? 8.800 6.826 -22.742 1.00 92.81 291 ARG A N 1
ATOM 2228 C CA . ARG A 1 291 ? 7.814 7.917 -22.713 1.00 92.81 291 ARG A CA 1
ATOM 2229 C C . ARG A 1 291 ? 6.379 7.375 -22.670 1.00 92.81 291 ARG A C 1
ATOM 2231 O O . ARG A 1 291 ? 6.108 6.353 -23.297 1.00 92.81 291 ARG A O 1
ATOM 2238 N N . PRO A 1 292 ? 5.408 8.115 -22.099 1.00 92.88 292 PRO A N 1
ATOM 2239 C CA . PRO A 1 292 ? 4.001 7.698 -22.088 1.00 92.88 292 PRO A CA 1
ATOM 2240 C C . PRO A 1 292 ? 3.426 7.360 -23.475 1.00 92.88 292 PRO A C 1
ATOM 2242 O O . PRO A 1 292 ? 2.636 6.433 -23.614 1.00 92.88 292 PRO A O 1
ATOM 2245 N N . GLY A 1 293 ? 3.857 8.072 -24.525 1.00 94.38 293 GLY A N 1
ATOM 2246 C CA . GLY A 1 293 ? 3.459 7.761 -25.903 1.00 94.38 293 GLY A CA 1
ATOM 2247 C C . GLY A 1 293 ? 3.982 6.409 -26.406 1.00 94.38 293 GLY A C 1
ATOM 2248 O O . GLY A 1 293 ? 3.279 5.727 -27.144 1.00 94.38 293 GLY A O 1
ATOM 2249 N N . VAL A 1 294 ? 5.178 5.995 -25.974 1.00 93.94 294 VAL A N 1
ATOM 2250 C CA . VAL A 1 294 ? 5.753 4.677 -26.293 1.00 93.94 294 VAL A CA 1
ATOM 2251 C C . VAL A 1 294 ? 4.981 3.578 -25.565 1.00 93.94 294 VAL A C 1
ATOM 2253 O O . VAL A 1 294 ? 4.607 2.590 -26.191 1.00 93.94 294 VAL A O 1
ATOM 2256 N N . VAL A 1 295 ? 4.651 3.793 -24.286 1.00 94.94 295 VAL A N 1
ATOM 2257 C CA . VAL A 1 295 ? 3.800 2.880 -23.501 1.00 94.94 295 VAL A CA 1
ATOM 2258 C C . VAL A 1 295 ? 2.443 2.669 -24.178 1.00 94.94 295 VAL A C 1
ATOM 2260 O O . VAL A 1 295 ? 2.004 1.534 -24.350 1.00 94.94 295 VAL A O 1
ATOM 2263 N N . LEU A 1 296 ? 1.799 3.747 -24.636 1.00 94.94 296 LEU A N 1
ATOM 2264 C CA . LEU A 1 296 ? 0.524 3.657 -25.350 1.00 94.94 296 LEU A CA 1
ATOM 2265 C C . LEU A 1 296 ? 0.644 2.843 -26.649 1.00 94.94 296 LEU A C 1
ATOM 2267 O O . LEU A 1 296 ? -0.219 2.016 -26.946 1.00 94.94 296 LEU A O 1
ATOM 2271 N N . CYS A 1 297 ? 1.708 3.060 -27.427 1.00 94.75 297 CYS A N 1
ATOM 2272 C CA . CYS A 1 297 ? 1.969 2.284 -28.639 1.00 94.75 297 CYS A CA 1
ATOM 2273 C C . CYS A 1 297 ? 2.181 0.794 -28.339 1.00 94.75 297 CYS A C 1
ATOM 2275 O O . CYS A 1 297 ? 1.650 -0.041 -29.071 1.00 94.75 297 CYS A O 1
ATOM 2277 N N . LEU A 1 298 ? 2.905 0.463 -27.265 1.00 94.81 298 LEU A N 1
ATOM 2278 C CA . LEU A 1 298 ? 3.129 -0.919 -26.840 1.00 94.81 298 LEU A CA 1
ATOM 2279 C C . LEU A 1 298 ? 1.816 -1.608 -26.446 1.00 94.81 298 LEU A C 1
ATOM 2281 O O . LEU A 1 298 ? 1.530 -2.692 -26.952 1.00 94.81 298 LEU A O 1
ATOM 2285 N N . ASN A 1 299 ? 0.983 -0.960 -25.626 1.00 95.25 299 ASN A N 1
ATOM 2286 C CA . ASN A 1 299 ? -0.321 -1.505 -25.232 1.00 95.25 299 ASN A CA 1
ATOM 2287 C C . ASN A 1 299 ? -1.225 -1.743 -26.452 1.00 95.25 299 ASN A C 1
ATOM 2289 O O . ASN A 1 299 ? -1.833 -2.804 -26.581 1.00 95.25 299 ASN A O 1
ATOM 2293 N N . ASN A 1 300 ? -1.259 -0.799 -27.399 1.00 95.81 300 ASN A N 1
ATOM 2294 C CA . ASN A 1 300 ? -2.006 -0.974 -28.647 1.00 95.81 300 ASN A CA 1
ATOM 2295 C C . ASN A 1 300 ? -1.472 -2.147 -29.481 1.00 95.81 300 ASN A C 1
ATOM 2297 O O . ASN A 1 300 ? -2.259 -2.897 -30.054 1.00 95.81 300 ASN A O 1
ATOM 2301 N N . ALA A 1 301 ? -0.150 -2.324 -29.564 1.00 94.06 301 ALA A N 1
ATOM 2302 C CA . ALA A 1 301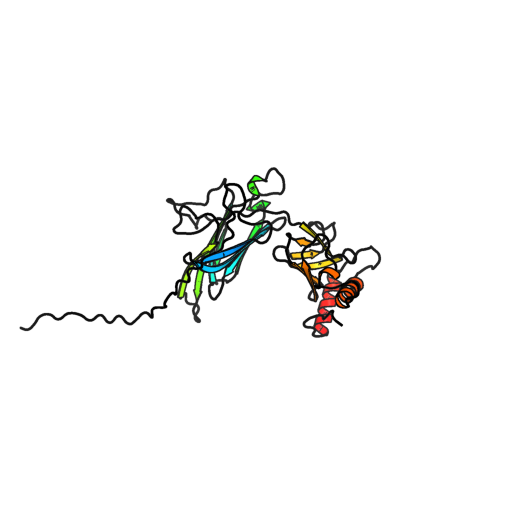 ? 0.447 -3.449 -30.277 1.00 94.06 301 ALA A CA 1
ATOM 2303 C C . ALA A 1 301 ? 0.076 -4.793 -29.627 1.00 94.06 301 ALA A C 1
ATOM 2305 O O . ALA A 1 301 ? -0.368 -5.697 -30.334 1.00 94.06 301 ALA A O 1
ATOM 2306 N N . LYS A 1 302 ? 0.171 -4.894 -28.293 1.00 93.12 302 LYS A N 1
ATOM 2307 C CA . LYS A 1 302 ? -0.259 -6.066 -27.510 1.00 93.12 302 LYS A CA 1
ATOM 2308 C C . LYS A 1 302 ? -1.737 -6.390 -27.761 1.00 93.12 302 LYS A C 1
ATOM 2310 O O . LYS A 1 302 ? -2.065 -7.522 -28.111 1.00 93.12 302 LYS A O 1
ATOM 2315 N N . GLY A 1 303 ? -2.610 -5.386 -27.664 1.00 93.00 303 GLY A N 1
ATOM 2316 C CA . GLY A 1 303 ? -4.047 -5.534 -27.903 1.00 93.00 303 GLY A CA 1
ATOM 2317 C C . GLY A 1 303 ? -4.382 -5.956 -29.338 1.00 93.00 303 GLY A C 1
ATOM 2318 O O . GLY A 1 303 ? -5.202 -6.846 -29.542 1.00 93.00 303 GLY A O 1
ATOM 2319 N N . ASN A 1 304 ? -3.704 -5.388 -30.340 1.00 95.19 304 ASN A N 1
ATOM 2320 C CA . ASN A 1 304 ? -3.893 -5.754 -31.750 1.00 95.19 304 ASN A CA 1
ATOM 2321 C C . ASN A 1 304 ? -3.448 -7.189 -32.064 1.00 95.19 304 ASN A C 1
ATOM 2323 O O . ASN A 1 304 ? -3.982 -7.809 -32.983 1.00 95.19 304 ASN A O 1
ATOM 2327 N N . LEU A 1 305 ? -2.466 -7.702 -31.322 1.00 93.38 305 LEU A N 1
ATOM 2328 C CA . LEU A 1 305 ? -2.000 -9.084 -31.419 1.00 93.38 305 LEU A CA 1
ATOM 2329 C C . LEU A 1 305 ? -2.798 -10.047 -30.527 1.00 93.38 305 LEU A C 1
ATOM 2331 O O . LEU A 1 305 ? -2.572 -11.250 -30.605 1.00 93.38 305 LEU A O 1
ATOM 2335 N N . VAL A 1 306 ? -3.746 -9.535 -29.729 1.00 92.38 306 VAL A N 1
ATOM 2336 C CA . VAL A 1 306 ? -4.578 -10.310 -28.793 1.00 92.38 306 VAL A CA 1
ATOM 2337 C C . VAL A 1 306 ? -3.712 -11.152 -27.847 1.00 92.38 306 VAL A C 1
ATOM 2339 O O . VAL A 1 306 ? -3.991 -12.318 -27.580 1.00 92.38 306 VAL A O 1
ATOM 2342 N N . LEU A 1 307 ? -2.619 -10.557 -27.369 1.00 89.06 307 LEU A N 1
ATOM 2343 C CA . LEU A 1 307 ? -1.736 -11.194 -26.400 1.00 89.06 307 LEU A CA 1
ATOM 2344 C C . LEU A 1 307 ? -2.300 -10.980 -24.997 1.00 89.06 307 LEU A C 1
ATOM 2346 O O . LEU A 1 307 ? -2.480 -9.836 -24.577 1.00 89.06 307 LEU A O 1
ATOM 2350 N N . GLU A 1 308 ? -2.563 -12.065 -24.272 1.00 88.06 308 GLU A N 1
ATOM 2351 C CA . GLU A 1 308 ? -2.905 -11.989 -22.846 1.00 88.06 308 GLU A CA 1
ATOM 2352 C C . GLU A 1 308 ? -1.668 -11.568 -22.039 1.00 88.06 308 GLU A C 1
ATOM 2354 O O . GLU A 1 308 ? -1.708 -10.593 -21.282 1.00 88.06 308 GLU A O 1
ATOM 2359 N N . GLU A 1 309 ? -0.539 -12.216 -22.326 1.00 87.75 309 GLU A N 1
ATOM 2360 C CA . GLU A 1 309 ? 0.777 -11.953 -21.753 1.00 87.75 309 GLU A CA 1
ATOM 2361 C C . GLU A 1 309 ? 1.872 -11.941 -22.830 1.00 87.75 309 GLU A C 1
ATOM 2363 O O . GLU A 1 309 ? 1.664 -12.378 -23.965 1.00 87.75 309 GLU A O 1
ATOM 2368 N N . VAL A 1 310 ? 3.036 -11.393 -22.478 1.00 87.19 310 VAL A N 1
ATOM 2369 C CA . VAL A 1 310 ? 4.240 -11.461 -23.312 1.00 87.19 310 VAL A CA 1
ATOM 2370 C C . VAL A 1 310 ? 5.153 -12.514 -22.706 1.00 87.19 310 VAL A C 1
ATOM 2372 O O . VAL A 1 310 ? 5.651 -12.333 -21.600 1.00 87.19 310 VAL A O 1
ATOM 2375 N N . ASP A 1 311 ? 5.359 -13.597 -23.447 1.00 88.06 311 ASP A N 1
ATOM 2376 C CA . ASP A 1 311 ? 6.290 -14.657 -23.080 1.00 88.06 311 ASP A CA 1
ATOM 2377 C C . ASP A 1 311 ? 7.725 -14.245 -23.447 1.00 88.06 311 ASP A C 1
ATOM 2379 O O . ASP A 1 311 ? 8.016 -13.924 -24.605 1.00 88.06 311 ASP A O 1
ATOM 2383 N N . PHE A 1 312 ? 8.614 -14.226 -22.453 1.00 91.44 312 PHE A N 1
ATOM 2384 C CA . PHE A 1 312 ? 10.027 -13.888 -22.625 1.00 91.44 312 PHE A CA 1
ATOM 2385 C C . PHE A 1 312 ? 10.922 -15.124 -22.830 1.00 91.44 312 PHE A C 1
ATOM 2387 O O . PHE A 1 312 ? 12.116 -14.947 -23.084 1.00 91.44 312 PHE A O 1
ATOM 2394 N N . ASP A 1 313 ? 10.375 -16.343 -22.779 1.00 84.69 313 ASP A N 1
ATOM 2395 C CA . ASP A 1 313 ? 11.122 -17.605 -22.903 1.00 84.69 313 ASP A CA 1
ATOM 2396 C C . ASP A 1 313 ? 11.604 -17.902 -24.341 1.00 84.69 313 ASP A C 1
ATOM 2398 O O . ASP A 1 313 ? 12.462 -18.770 -24.538 1.00 84.69 313 ASP A O 1
ATOM 2402 N N . LEU A 1 314 ? 11.055 -17.205 -25.346 1.00 70.00 314 LEU A N 1
ATOM 2403 C CA . LEU A 1 314 ? 11.196 -17.510 -26.783 1.00 70.00 314 LEU A CA 1
ATOM 2404 C C . LEU A 1 314 ? 12.321 -16.766 -27.520 1.00 70.00 314 LEU A C 1
ATOM 2406 O O . LEU A 1 314 ? 12.586 -15.575 -27.238 1.00 70.00 314 LEU A O 1
#

pLDDT: mean 85.6, std 20.13, range [27.23, 98.81]